Protein AF-L1IN65-F1 (afdb_monomer_lite)

Radius of gyration: 25.09 Å; chains: 1; bounding box: 50×83×73 Å

Structure (mmCIF, N/CA/C/O backbone):
data_AF-L1IN65-F1
#
_entry.id   AF-L1IN65-F1
#
loop_
_atom_site.group_PDB
_atom_site.id
_atom_site.type_symbol
_atom_site.label_atom_id
_atom_site.label_alt_id
_atom_site.label_comp_id
_atom_site.label_asym_id
_atom_site.label_entity_id
_atom_site.label_seq_id
_atom_site.pdbx_PDB_ins_code
_atom_site.Cartn_x
_atom_site.Cartn_y
_atom_site.Cartn_z
_atom_site.occupancy
_atom_site.B_iso_or_equiv
_atom_site.auth_seq_id
_atom_site.auth_comp_id
_atom_site.auth_asym_id
_atom_site.auth_atom_id
_atom_site.pdbx_PDB_model_num
ATOM 1 N N . MET A 1 1 ? -24.959 -0.707 -48.405 1.00 73.00 1 MET A N 1
ATOM 2 C CA . MET A 1 1 ? -25.733 0.269 -47.601 1.00 73.00 1 MET A CA 1
ATOM 3 C C . MET A 1 1 ? -26.469 -0.376 -46.431 1.00 73.00 1 MET A C 1
ATOM 5 O O . MET A 1 1 ? -26.221 0.042 -45.311 1.00 73.00 1 MET A O 1
ATOM 9 N N . LEU A 1 2 ? -27.301 -1.403 -46.646 1.00 69.81 2 LEU A N 1
ATOM 10 C CA . LEU A 1 2 ? -28.082 -2.040 -45.569 1.00 69.81 2 LEU A CA 1
ATOM 11 C C . LEU A 1 2 ? -27.211 -2.626 -44.437 1.00 69.81 2 LEU A C 1
ATOM 13 O O . LEU A 1 2 ? -27.505 -2.424 -43.267 1.00 69.81 2 LEU A O 1
ATOM 17 N N . LEU A 1 3 ? -26.086 -3.260 -44.788 1.00 75.12 3 LEU A N 1
ATOM 18 C CA . LEU A 1 3 ? -25.138 -3.827 -43.819 1.00 75.12 3 LEU A CA 1
ATOM 19 C C . LEU A 1 3 ? -24.434 -2.753 -42.967 1.00 75.12 3 LEU A C 1
ATOM 21 O O . LEU A 1 3 ? -24.179 -2.968 -41.790 1.00 75.12 3 LEU A O 1
ATOM 25 N N . LEU A 1 4 ? -24.165 -1.578 -43.548 1.00 77.44 4 LEU A N 1
ATOM 26 C CA . LEU A 1 4 ? -23.519 -0.461 -42.851 1.00 77.44 4 LEU A CA 1
ATOM 27 C C . LEU A 1 4 ? -24.491 0.223 -41.876 1.00 77.44 4 LEU A C 1
ATOM 29 O O . LEU A 1 4 ? -24.096 0.586 -40.774 1.00 77.44 4 LEU A O 1
ATOM 33 N N . LEU A 1 5 ? -25.769 0.336 -42.257 1.00 77.19 5 LEU A N 1
ATOM 34 C CA . LEU A 1 5 ? -26.842 0.830 -41.386 1.00 77.19 5 LEU A CA 1
ATOM 35 C C . LEU A 1 5 ? -27.116 -0.128 -40.217 1.00 77.19 5 LEU A C 1
ATOM 37 O O . LEU A 1 5 ? -27.306 0.330 -39.095 1.00 77.19 5 LEU A O 1
ATOM 41 N N . LEU A 1 6 ? -27.064 -1.443 -40.455 1.00 78.00 6 LEU A N 1
ATOM 42 C CA . LEU A 1 6 ? -27.157 -2.463 -39.405 1.00 78.00 6 LEU A CA 1
ATOM 43 C C . LEU A 1 6 ? -25.969 -2.411 -38.436 1.00 78.00 6 LEU A C 1
ATOM 45 O O . LEU A 1 6 ? -26.175 -2.516 -37.231 1.00 78.00 6 LEU A O 1
ATOM 49 N N . LEU A 1 7 ? -24.747 -2.186 -38.932 1.00 79.50 7 LEU A N 1
ATOM 50 C CA . LEU A 1 7 ? -23.563 -2.058 -38.076 1.00 79.50 7 LEU A CA 1
ATOM 51 C C . LEU A 1 7 ? -23.601 -0.784 -37.216 1.00 79.50 7 LEU A C 1
ATOM 53 O O . LEU A 1 7 ? -23.257 -0.831 -36.039 1.00 79.50 7 LEU A O 1
ATOM 57 N N . LEU A 1 8 ? -24.056 0.339 -37.782 1.00 77.25 8 LEU A N 1
ATOM 58 C CA . LEU A 1 8 ? -24.244 1.599 -37.053 1.00 77.25 8 LEU A CA 1
ATOM 59 C C . LEU A 1 8 ? -25.362 1.498 -36.009 1.00 77.25 8 LEU A C 1
ATOM 61 O O . LEU A 1 8 ? -25.189 1.990 -34.899 1.00 77.25 8 LEU A O 1
ATOM 65 N N . ALA A 1 9 ? -26.468 0.819 -36.325 1.00 77.06 9 ALA A N 1
ATOM 66 C CA . ALA A 1 9 ? -27.537 0.549 -35.366 1.00 77.06 9 ALA A CA 1
ATOM 67 C C . ALA A 1 9 ? -27.071 -0.379 -34.232 1.00 77.06 9 ALA A C 1
ATOM 69 O O . ALA A 1 9 ? -27.425 -0.146 -33.080 1.00 77.06 9 ALA A O 1
ATOM 70 N N . LEU A 1 10 ? -26.231 -1.378 -34.531 1.00 74.69 10 LEU A N 1
ATOM 71 C CA . LEU A 1 10 ? -25.643 -2.273 -33.530 1.00 74.69 10 LEU A CA 1
ATOM 72 C C . LEU A 1 10 ? -24.635 -1.539 -32.630 1.00 74.69 10 LEU A C 1
ATOM 74 O O . LEU A 1 10 ? -24.647 -1.738 -31.420 1.00 74.69 10 LEU A O 1
ATOM 78 N N . LEU A 1 11 ? -23.819 -0.641 -33.193 1.00 73.69 11 LEU A N 1
ATOM 79 C CA . LEU A 1 11 ? -22.899 0.222 -32.440 1.00 73.69 11 LEU A CA 1
ATOM 80 C C . LEU A 1 11 ? -23.639 1.246 -31.567 1.00 73.69 11 LEU A C 1
ATOM 82 O O . LEU A 1 11 ? -23.226 1.482 -30.435 1.00 73.69 11 LEU A O 1
ATOM 86 N N . LEU A 1 12 ? -24.755 1.806 -32.045 1.00 68.00 12 LEU A N 1
ATOM 87 C CA . LEU A 1 12 ? -25.628 2.682 -31.255 1.00 68.00 12 LEU A CA 1
ATOM 88 C C . LEU A 1 12 ? -26.370 1.916 -30.152 1.00 68.00 12 LEU A C 1
ATOM 90 O O . LEU A 1 12 ? -26.497 2.444 -29.052 1.00 68.00 12 LEU A O 1
ATOM 94 N N . LEU A 1 13 ? -26.793 0.668 -30.396 1.00 63.50 13 LEU A N 1
ATOM 95 C CA . LEU A 1 13 ? -27.368 -0.197 -29.359 1.00 63.50 13 LEU A CA 1
ATOM 96 C C . LEU A 1 13 ? -26.330 -0.592 -28.302 1.00 63.50 13 LEU A C 1
ATOM 98 O O . LEU A 1 13 ? -26.649 -0.572 -27.120 1.00 63.50 13 LEU A O 1
ATOM 102 N N . LEU A 1 14 ? -25.092 -0.903 -28.701 1.00 60.03 14 LEU A N 1
ATOM 103 C CA . LEU A 1 14 ? -23.989 -1.182 -27.774 1.00 60.03 14 LEU A CA 1
ATOM 104 C C . LEU A 1 14 ? -23.594 0.061 -26.966 1.00 60.03 14 LEU A C 1
ATOM 106 O O . LEU A 1 14 ? -23.319 -0.058 -25.776 1.00 60.03 14 LEU A O 1
ATOM 110 N N . ALA A 1 15 ? -23.636 1.252 -27.568 1.00 53.16 15 ALA A N 1
ATOM 111 C CA . ALA A 1 15 ? -23.402 2.511 -26.863 1.00 53.16 15 ALA A CA 1
ATOM 112 C C . ALA A 1 15 ? -24.548 2.869 -25.894 1.00 53.16 15 ALA A C 1
ATOM 114 O O . ALA A 1 15 ? -24.278 3.367 -24.803 1.00 53.16 15 ALA A O 1
ATOM 115 N N . LEU A 1 16 ? -25.810 2.565 -26.234 1.00 48.00 16 LEU A N 1
ATOM 116 C CA . LEU A 1 16 ? -26.952 2.728 -25.321 1.00 48.00 16 LEU A CA 1
ATOM 117 C C . LEU A 1 16 ? -26.943 1.693 -24.183 1.00 48.00 16 LEU A C 1
ATOM 119 O O . LEU A 1 16 ? -27.312 2.021 -23.057 1.00 48.00 16 LEU A O 1
ATOM 123 N N . LEU A 1 17 ? -26.485 0.465 -24.454 1.00 43.91 17 LEU A N 1
ATOM 124 C CA . LEU A 1 17 ? -26.332 -0.591 -23.448 1.00 43.91 17 LEU A CA 1
ATOM 125 C C . LEU A 1 17 ? -25.180 -0.285 -22.474 1.00 43.91 17 LEU A C 1
ATOM 127 O O . LEU A 1 17 ? -25.280 -0.608 -21.294 1.00 43.91 17 LEU A O 1
ATOM 131 N N . LEU A 1 18 ? -24.126 0.401 -22.936 1.00 43.12 18 LEU A N 1
ATOM 132 C CA . LEU A 1 18 ? -23.057 0.913 -22.072 1.00 43.12 18 LEU A CA 1
ATOM 133 C C . LEU A 1 18 ? -23.480 2.132 -21.230 1.00 43.12 18 LEU A C 1
ATOM 135 O O . LEU A 1 18 ? -22.898 2.352 -20.171 1.00 43.12 18 LEU A O 1
ATOM 139 N N . LEU A 1 19 ? -24.489 2.905 -21.652 1.00 36.34 19 LEU A N 1
ATOM 140 C CA . LEU A 1 19 ? -24.954 4.099 -20.928 1.00 36.34 19 LEU A CA 1
ATOM 141 C C . LEU A 1 19 ? -26.028 3.795 -19.861 1.00 36.34 19 LEU A C 1
ATOM 143 O O . LEU A 1 19 ? -26.198 4.573 -18.928 1.00 36.34 19 LEU A O 1
ATOM 147 N N . LEU A 1 20 ? -26.709 2.646 -19.941 1.00 35.88 20 LEU A N 1
ATOM 148 C CA . LEU A 1 20 ? -27.657 2.173 -18.914 1.00 35.88 20 LEU A CA 1
ATOM 149 C C . LEU A 1 20 ? -26.986 1.501 -17.700 1.00 35.88 20 LEU A C 1
ATOM 151 O O . LEU A 1 20 ? -27.671 1.088 -16.769 1.00 35.88 20 LEU A O 1
ATOM 155 N N . LEU A 1 21 ? -25.652 1.435 -17.668 1.00 36.03 21 LEU A N 1
ATOM 156 C CA . LEU A 1 21 ? -24.874 0.958 -16.517 1.00 36.03 21 LEU A CA 1
ATOM 157 C C . LEU A 1 21 ? -24.560 2.056 -15.486 1.00 36.03 21 LEU A C 1
ATOM 159 O O . LEU A 1 21 ? -23.681 1.881 -14.644 1.00 36.03 21 LEU A O 1
ATOM 163 N N . PHE A 1 22 ? -25.297 3.168 -15.500 1.00 40.00 22 PHE A N 1
ATOM 164 C CA . PHE A 1 22 ? -25.292 4.123 -14.398 1.00 40.00 22 PHE A CA 1
ATOM 165 C C . PHE A 1 22 ? -26.619 4.066 -13.628 1.00 40.00 22 PHE A C 1
ATOM 167 O O . PHE A 1 22 ? -27.661 4.480 -14.125 1.00 40.00 22 PHE A O 1
ATOM 174 N N . LEU A 1 23 ? -26.499 3.621 -12.371 1.00 40.03 23 LEU A N 1
ATOM 175 C CA . LEU A 1 23 ? -27.370 3.925 -11.227 1.00 40.03 23 LEU A CA 1
ATOM 176 C C . LEU A 1 23 ? -28.691 3.153 -11.088 1.00 40.03 23 LEU A C 1
ATOM 178 O O . LEU A 1 23 ? -29.757 3.751 -11.060 1.00 40.03 23 LEU A O 1
ATOM 182 N N . ASP A 1 24 ? -28.595 1.852 -10.801 1.00 36.16 24 ASP A N 1
ATOM 183 C CA . ASP A 1 24 ? -29.357 1.277 -9.678 1.00 36.16 24 ASP A CA 1
ATOM 184 C C . ASP A 1 24 ? -28.726 -0.048 -9.208 1.00 36.16 24 ASP A C 1
ATOM 186 O O . ASP A 1 24 ? -29.251 -1.143 -9.405 1.00 36.16 24 ASP A O 1
ATOM 190 N N . PHE A 1 25 ? -27.532 0.015 -8.602 1.00 47.44 25 PHE A N 1
ATOM 191 C CA . PHE A 1 25 ? -26.950 -1.159 -7.941 1.00 47.44 25 PHE A CA 1
ATOM 192 C C . PHE A 1 25 ? -27.765 -1.469 -6.675 1.00 47.44 25 PHE A C 1
ATOM 194 O O . PHE A 1 25 ? -27.399 -1.087 -5.561 1.00 47.44 25 PHE A O 1
ATOM 201 N N . HIS A 1 26 ? -28.892 -2.161 -6.831 1.00 43.69 26 HIS A N 1
ATOM 202 C CA . HIS A 1 26 ? -29.367 -3.097 -5.823 1.00 43.69 26 HIS A CA 1
ATOM 203 C C . HIS A 1 26 ? -28.347 -4.234 -5.797 1.00 43.69 26 HIS A C 1
ATOM 205 O O . HIS A 1 26 ? -28.447 -5.170 -6.578 1.00 43.69 26 HIS A O 1
ATOM 211 N N . LEU A 1 27 ? -27.330 -4.139 -4.936 1.00 47.84 27 LEU A N 1
ATOM 212 C CA . LEU A 1 27 ? -26.547 -5.313 -4.556 1.00 47.84 27 LEU A CA 1
ATOM 213 C C . LEU A 1 27 ? -27.550 -6.321 -3.970 1.00 47.84 27 LEU A C 1
ATOM 215 O O . LEU A 1 27 ? -28.096 -6.036 -2.896 1.00 47.84 27 LEU A O 1
ATOM 219 N N . PRO A 1 28 ? -27.865 -7.454 -4.632 1.00 50.00 28 PRO A N 1
ATOM 220 C CA . PRO A 1 28 ? -28.620 -8.496 -3.961 1.00 50.00 28 PRO A CA 1
ATOM 221 C C . PRO A 1 28 ? -27.787 -8.889 -2.743 1.00 50.00 28 PRO A C 1
ATOM 223 O O . PRO A 1 28 ? -26.624 -9.268 -2.878 1.00 50.00 28 PRO A O 1
ATOM 226 N N . ARG A 1 29 ? -28.363 -8.720 -1.545 1.00 46.97 29 ARG A N 1
ATOM 227 C CA . ARG A 1 29 ? -27.684 -8.815 -0.236 1.00 46.97 29 ARG A CA 1
ATOM 228 C C . ARG A 1 29 ? -26.893 -10.114 -0.015 1.00 46.97 29 ARG A C 1
ATOM 230 O O . ARG A 1 29 ? -26.216 -10.225 0.992 1.00 46.97 29 ARG A O 1
ATOM 237 N N . THR A 1 30 ? -26.996 -11.096 -0.902 1.00 50.97 30 THR A N 1
ATOM 238 C CA . THR A 1 30 ? -26.556 -12.474 -0.703 1.00 50.97 30 THR A CA 1
ATOM 239 C C . THR A 1 30 ? -25.339 -12.905 -1.527 1.00 50.97 30 THR A C 1
ATOM 241 O O . THR A 1 30 ? -24.753 -13.919 -1.172 1.00 50.97 3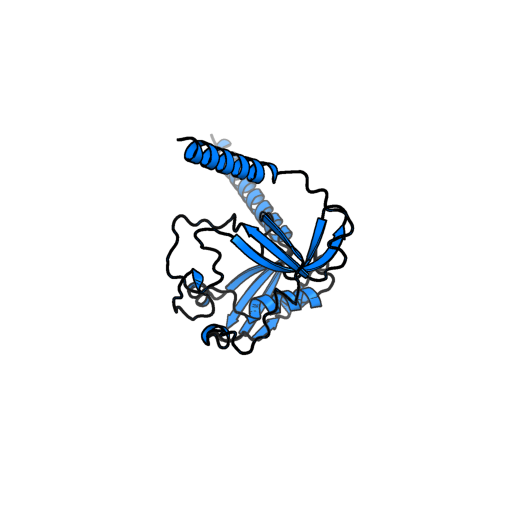0 THR A O 1
ATOM 244 N N . SER A 1 31 ? -24.911 -12.194 -2.582 1.00 55.97 31 SER A N 1
ATOM 245 C CA . SER A 1 31 ? -23.909 -12.761 -3.513 1.00 55.97 31 SER A CA 1
ATOM 246 C C . SER A 1 31 ? -22.439 -12.520 -3.147 1.00 55.97 31 SER A C 1
ATOM 248 O O . SER A 1 31 ? -21.601 -13.348 -3.482 1.00 55.97 31 SER A O 1
ATOM 250 N N . LEU A 1 32 ? -22.099 -11.420 -2.462 1.00 57.22 32 LEU A N 1
ATOM 251 C CA . LEU A 1 32 ? -20.705 -11.126 -2.073 1.00 57.22 32 LEU A CA 1
ATOM 252 C C . LEU A 1 32 ? -20.324 -11.676 -0.692 1.00 57.22 32 LEU A C 1
ATOM 254 O O . LEU A 1 32 ? -19.142 -11.796 -0.398 1.00 57.22 32 LEU A O 1
ATOM 258 N N . ILE A 1 33 ? -21.303 -12.029 0.150 1.00 58.50 33 ILE A N 1
ATOM 259 C CA . ILE A 1 33 ? -21.063 -12.472 1.538 1.00 58.50 33 ILE A CA 1
ATOM 260 C C . ILE A 1 33 ? -20.264 -13.786 1.595 1.00 58.50 33 ILE A C 1
ATOM 262 O O . ILE A 1 33 ? -19.562 -14.033 2.569 1.00 58.50 33 ILE A O 1
ATOM 266 N N . SER A 1 34 ? -20.331 -14.620 0.554 1.00 61.56 34 SER A N 1
ATOM 267 C CA . SER A 1 34 ? -19.561 -15.867 0.477 1.00 61.56 34 SER A CA 1
ATOM 268 C C . SER A 1 34 ? -18.093 -15.676 0.084 1.00 61.56 34 SER A C 1
ATOM 270 O O . SER A 1 34 ? -17.324 -16.630 0.165 1.00 61.56 34 SER A O 1
ATOM 272 N N . CYS A 1 35 ? -17.695 -14.485 -0.368 1.00 62.62 35 CYS A N 1
ATOM 273 C CA . CYS A 1 35 ? -16.355 -14.231 -0.889 1.00 62.62 35 CYS A CA 1
ATOM 274 C C . CYS A 1 35 ? -15.515 -13.502 0.165 1.00 62.62 35 CYS A C 1
ATOM 276 O O . CYS A 1 35 ? -15.865 -12.405 0.589 1.00 62.62 35 CYS A O 1
ATOM 278 N N . LEU A 1 36 ? -14.382 -14.084 0.567 1.00 81.06 36 LEU A N 1
ATOM 279 C CA . LEU A 1 36 ? -13.475 -13.465 1.546 1.00 81.06 36 LEU A CA 1
ATOM 280 C C . LEU A 1 36 ? -12.615 -12.348 0.940 1.00 81.06 36 LEU A C 1
ATOM 282 O O . LEU A 1 36 ? -12.079 -11.518 1.670 1.00 81.06 36 LEU A O 1
ATOM 286 N N . GLN A 1 37 ? -12.463 -12.330 -0.385 1.00 89.31 37 GLN A N 1
ATOM 287 C CA . GLN A 1 37 ? -11.626 -11.374 -1.102 1.00 89.31 37 GLN A CA 1
ATOM 288 C C . GLN A 1 37 ? -12.351 -10.827 -2.332 1.00 89.31 37 GLN A C 1
ATOM 290 O O . GLN A 1 37 ? -13.135 -11.525 -2.983 1.00 89.31 37 GLN A O 1
ATOM 295 N N . VAL A 1 38 ? -12.079 -9.563 -2.643 1.00 91.31 38 VAL A N 1
ATOM 296 C CA . VAL A 1 38 ? -12.651 -8.842 -3.779 1.00 91.31 38 VAL A CA 1
ATOM 297 C C . VAL A 1 38 ? -11.581 -8.008 -4.473 1.00 91.31 38 VAL A C 1
ATOM 299 O O . VAL A 1 38 ? -10.752 -7.368 -3.828 1.00 91.31 38 VAL A O 1
ATOM 302 N N . TRP A 1 39 ? -11.626 -7.975 -5.798 1.00 94.19 39 TRP A N 1
ATOM 303 C CA . TRP A 1 39 ? -10.945 -6.965 -6.589 1.00 94.19 39 TRP A CA 1
ATOM 304 C C . TRP A 1 39 ? -11.721 -5.657 -6.532 1.00 94.19 39 TRP A C 1
ATOM 306 O O . TRP A 1 39 ? -12.926 -5.635 -6.786 1.00 94.19 39 TRP A O 1
ATOM 316 N N . VAL A 1 40 ? -11.017 -4.565 -6.260 1.00 94.38 40 VAL A N 1
ATOM 317 C CA . VAL A 1 40 ? -11.552 -3.205 -6.315 1.00 94.38 40 VAL A CA 1
ATOM 318 C C . VAL A 1 40 ? -10.841 -2.456 -7.431 1.00 94.38 40 VAL A C 1
ATOM 320 O O . VAL A 1 40 ? -9.621 -2.293 -7.394 1.00 94.38 40 VAL A O 1
ATOM 323 N N . LEU A 1 41 ? -11.601 -1.999 -8.425 1.00 96.06 41 LEU A N 1
ATOM 324 C CA . LEU A 1 41 ? -11.105 -1.095 -9.459 1.00 96.06 41 LEU A CA 1
ATOM 325 C C . LEU A 1 41 ? -11.496 0.327 -9.086 1.00 96.06 41 LEU A C 1
AT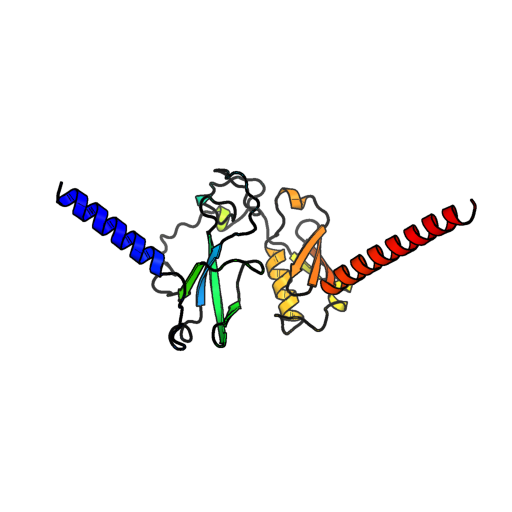OM 327 O O . LEU A 1 41 ? -12.650 0.598 -8.754 1.00 96.06 41 LEU A O 1
ATOM 331 N N . PHE A 1 42 ? -10.550 1.249 -9.183 1.00 94.56 42 PHE A N 1
ATOM 332 C CA . PHE A 1 42 ? -10.744 2.625 -8.737 1.00 94.56 42 PHE A CA 1
ATOM 333 C C . PHE A 1 42 ? -9.987 3.614 -9.620 1.00 94.56 42 PHE A C 1
ATOM 335 O O . PHE A 1 42 ? -9.100 3.235 -10.387 1.00 94.56 42 PHE A O 1
ATOM 342 N N . LEU A 1 43 ? -10.348 4.891 -9.527 1.00 94.19 43 LEU A N 1
ATOM 343 C CA . LEU A 1 43 ? -9.728 5.970 -10.291 1.00 94.19 43 LEU A CA 1
ATOM 344 C C . LEU A 1 43 ? -8.712 6.731 -9.430 1.00 94.19 43 LEU A C 1
ATOM 346 O O . LEU A 1 43 ? -9.077 7.263 -8.383 1.00 94.19 43 LEU A O 1
ATOM 350 N N . PHE A 1 44 ? -7.469 6.882 -9.897 1.00 91.94 44 PHE A N 1
ATOM 351 C CA . PHE A 1 44 ? -6.489 7.799 -9.299 1.00 91.94 44 PHE A CA 1
ATOM 352 C C . PHE A 1 44 ? -6.876 9.261 -9.586 1.00 91.94 44 PHE A C 1
ATOM 354 O O . PHE A 1 44 ? -6.278 9.933 -10.427 1.00 91.94 44 PHE A O 1
ATOM 361 N N . HIS A 1 45 ? -7.926 9.726 -8.912 1.00 88.12 45 HIS A N 1
ATOM 362 C CA . HIS A 1 45 ? -8.577 11.015 -9.146 1.00 88.12 45 HIS A CA 1
ATOM 363 C C . HIS A 1 45 ? -7.718 12.225 -8.755 1.00 88.12 45 HIS A C 1
ATOM 365 O O . HIS A 1 45 ? -7.852 13.272 -9.377 1.00 88.12 45 HIS A O 1
ATOM 371 N N . ASP A 1 46 ? -6.818 12.068 -7.783 1.00 87.75 46 ASP A N 1
ATOM 372 C CA . ASP A 1 46 ? -5.935 13.140 -7.300 1.00 87.75 46 ASP A CA 1
ATOM 373 C C . ASP A 1 46 ? -4.548 13.131 -7.974 1.00 87.75 46 ASP A C 1
ATOM 375 O O . ASP A 1 46 ? -3.593 13.777 -7.546 1.00 87.75 46 ASP A O 1
ATOM 379 N N . ASN A 1 47 ? -4.402 12.395 -9.081 1.00 83.56 47 ASN A N 1
ATOM 380 C CA . ASN A 1 47 ? -3.203 12.507 -9.900 1.00 83.56 47 ASN A CA 1
ATOM 381 C C . ASN A 1 47 ? -3.190 13.856 -10.628 1.00 83.56 47 ASN A C 1
ATOM 383 O O . ASN A 1 47 ? -3.813 14.006 -11.678 1.00 83.56 47 ASN A O 1
ATOM 387 N N . GLY A 1 48 ? -2.385 14.805 -10.154 1.00 69.31 48 GLY A N 1
ATOM 388 C CA . GLY A 1 48 ? -2.194 16.123 -10.783 1.00 69.31 48 GLY A CA 1
ATOM 389 C C . GLY A 1 48 ? -1.486 16.128 -12.154 1.00 69.31 48 GLY A C 1
ATOM 390 O O . GLY A 1 48 ? -0.960 17.159 -12.578 1.00 69.31 48 GLY A O 1
ATOM 391 N N . ASN A 1 49 ? -1.409 14.994 -12.854 1.00 64.69 49 ASN A N 1
ATOM 392 C CA . ASN A 1 49 ? -0.588 14.848 -14.053 1.00 64.69 49 ASN A CA 1
ATOM 393 C C . ASN A 1 49 ? -1.138 15.613 -15.259 1.00 64.69 49 ASN A C 1
ATOM 395 O O . ASN A 1 49 ? -2.188 15.284 -15.802 1.00 64.69 49 ASN A O 1
ATOM 399 N N . LYS A 1 50 ? -0.331 16.552 -15.765 1.00 64.25 50 LYS A N 1
ATOM 400 C CA . LYS A 1 50 ? -0.550 17.234 -17.053 1.00 64.25 50 LYS A CA 1
ATOM 401 C C . LYS A 1 50 ? 0.071 16.491 -18.245 1.00 64.25 50 LYS A C 1
ATOM 403 O O . LYS A 1 50 ? -0.280 16.774 -19.385 1.00 64.25 50 LYS A O 1
ATOM 408 N N . SER A 1 51 ? 0.999 15.557 -18.007 1.00 77.69 51 SER A N 1
ATOM 409 C CA . SER A 1 51 ? 1.638 14.751 -19.055 1.00 77.69 51 SER A CA 1
ATOM 410 C C . SER A 1 51 ? 2.055 13.369 -18.547 1.00 77.69 51 SER A C 1
ATOM 412 O O . SER A 1 51 ? 2.430 13.196 -17.388 1.00 77.69 51 SER A O 1
ATOM 414 N N . ILE A 1 52 ? 1.974 12.367 -19.424 1.00 85.06 52 ILE A N 1
ATOM 415 C CA . ILE A 1 52 ? 2.308 10.971 -19.118 1.00 85.06 52 ILE A CA 1
ATOM 416 C C . ILE A 1 52 ? 3.643 10.629 -19.772 1.00 85.06 52 ILE A C 1
ATOM 418 O O . ILE A 1 52 ? 3.822 10.814 -20.976 1.00 85.06 52 ILE A O 1
ATOM 422 N N . LYS A 1 53 ? 4.585 10.112 -18.979 1.00 88.56 53 LYS A N 1
ATOM 423 C CA . LYS A 1 53 ? 5.909 9.689 -19.451 1.00 88.56 53 LYS A CA 1
ATOM 424 C C . LYS A 1 53 ? 5.908 8.191 -19.754 1.00 88.56 53 LYS A C 1
ATOM 426 O O . LYS A 1 53 ? 5.365 7.402 -18.990 1.00 88.56 53 LYS A O 1
ATOM 431 N N . ALA A 1 54 ? 6.571 7.785 -20.837 1.00 92.00 54 ALA A N 1
ATOM 432 C CA . ALA A 1 54 ? 6.706 6.368 -21.196 1.00 92.00 54 ALA A CA 1
ATOM 433 C C . ALA A 1 54 ? 7.555 5.569 -20.188 1.00 92.00 54 ALA A C 1
ATOM 435 O O . ALA A 1 54 ? 7.366 4.362 -20.026 1.00 92.00 54 ALA A O 1
ATOM 436 N N . LEU A 1 55 ? 8.485 6.247 -19.510 1.00 92.56 55 LEU A N 1
ATOM 437 C CA . LEU A 1 55 ? 9.337 5.693 -18.466 1.00 92.56 55 LEU A CA 1
ATOM 438 C C . LEU A 1 55 ? 9.030 6.362 -17.125 1.00 92.56 55 LEU A C 1
ATOM 440 O O . LEU A 1 55 ? 8.849 7.580 -17.066 1.00 92.56 55 LEU A O 1
ATOM 444 N N . VAL A 1 56 ? 9.036 5.568 -16.058 1.00 90.25 56 VAL A N 1
ATOM 445 C CA . VAL A 1 56 ? 8.838 6.014 -14.672 1.00 90.25 56 VAL A CA 1
ATOM 446 C C . VAL A 1 56 ? 9.986 5.544 -13.782 1.00 90.25 56 VAL A C 1
ATOM 448 O O . VAL A 1 56 ? 10.747 4.657 -14.175 1.00 90.25 56 VAL A O 1
ATOM 451 N N . HIS A 1 57 ? 10.095 6.129 -12.589 1.00 88.44 57 HIS A N 1
ATOM 452 C CA . HIS A 1 57 ? 11.061 5.756 -11.554 1.00 88.44 57 HIS A CA 1
ATOM 453 C C . HIS A 1 57 ? 10.327 5.081 -10.386 1.00 88.44 57 HIS A C 1
ATOM 455 O O . HIS A 1 57 ? 9.843 5.775 -9.492 1.00 88.44 57 HIS A O 1
ATOM 461 N N . PRO A 1 58 ? 10.178 3.743 -10.382 1.00 87.75 58 PRO A N 1
ATOM 462 C CA . PRO A 1 58 ? 9.618 3.048 -9.231 1.00 87.75 58 PRO A CA 1
ATOM 463 C C . PRO A 1 58 ? 10.493 3.281 -7.985 1.00 87.75 58 PRO A C 1
ATOM 465 O O . PRO A 1 58 ? 11.712 3.123 -8.088 1.00 87.75 58 PRO A O 1
ATOM 468 N N . PRO A 1 59 ? 9.911 3.590 -6.810 1.00 83.38 59 PRO A N 1
ATOM 469 C CA . PRO A 1 59 ? 10.679 3.944 -5.609 1.00 83.38 59 PRO A CA 1
ATOM 470 C C . PRO A 1 59 ? 11.735 2.902 -5.221 1.00 83.38 59 PRO A C 1
ATOM 472 O O . PRO A 1 59 ? 12.851 3.233 -4.827 1.00 83.38 59 PRO A O 1
ATOM 475 N N . ARG A 1 60 ? 11.418 1.618 -5.414 1.00 84.81 60 ARG A N 1
ATOM 476 C CA . ARG A 1 60 ? 12.261 0.487 -5.000 1.00 84.81 60 ARG A CA 1
ATOM 477 C C . ARG A 1 60 ? 13.366 0.115 -5.993 1.00 84.81 60 ARG A C 1
ATOM 479 O O . ARG A 1 60 ? 14.001 -0.919 -5.821 1.00 84.81 60 ARG A O 1
ATOM 486 N N . LEU A 1 61 ? 13.584 0.923 -7.034 1.00 85.00 61 LEU A N 1
ATOM 487 C CA . LEU A 1 61 ? 14.548 0.651 -8.107 1.00 85.00 61 LEU A CA 1
ATOM 488 C C . LEU A 1 61 ? 15.764 1.577 -8.143 1.00 85.00 61 LEU A C 1
ATOM 490 O O . LEU A 1 61 ? 16.480 1.580 -9.143 1.00 85.00 61 LEU A O 1
ATOM 494 N N . ASP A 1 62 ? 15.991 2.341 -7.077 1.00 81.06 62 ASP A N 1
ATOM 495 C CA . ASP A 1 62 ? 17.205 3.146 -6.893 1.00 81.06 62 ASP A CA 1
ATOM 496 C C . ASP A 1 62 ? 17.557 4.006 -8.126 1.00 81.06 62 ASP A C 1
ATOM 498 O O . ASP A 1 62 ? 18.584 3.856 -8.782 1.00 81.06 62 ASP A O 1
ATOM 502 N N . GLY A 1 63 ? 16.594 4.822 -8.563 1.00 81.06 63 GLY A N 1
ATOM 503 C CA . GLY A 1 63 ? 16.748 5.693 -9.734 1.00 81.06 63 GLY A CA 1
ATOM 504 C C . GLY A 1 63 ? 16.619 4.996 -11.097 1.00 81.06 63 GLY A C 1
ATOM 505 O O . GLY A 1 63 ? 16.432 5.679 -12.108 1.00 81.06 63 GLY A O 1
ATOM 506 N N . THR A 1 64 ? 16.609 3.662 -11.164 1.00 87.06 64 THR A N 1
ATOM 507 C CA . THR A 1 64 ? 16.439 2.932 -12.431 1.00 87.06 64 THR A CA 1
ATOM 508 C C . THR A 1 64 ? 15.037 3.123 -13.009 1.00 87.06 64 THR A C 1
ATOM 510 O O . THR A 1 64 ? 14.020 2.960 -12.330 1.00 87.06 64 THR A O 1
ATOM 513 N N . ARG A 1 65 ? 14.971 3.412 -14.313 1.00 91.19 65 ARG A N 1
ATOM 514 C CA . ARG A 1 65 ? 13.707 3.591 -15.036 1.00 91.19 65 ARG A CA 1
ATOM 515 C C . ARG A 1 65 ? 13.100 2.272 -15.498 1.00 91.19 65 ARG A C 1
ATOM 517 O O . ARG A 1 65 ? 13.810 1.367 -15.940 1.00 91.19 65 ARG A O 1
ATOM 524 N N . LYS A 1 66 ? 11.769 2.199 -15.493 1.00 93.19 66 LYS A N 1
ATOM 525 C CA . LYS A 1 66 ? 10.998 1.115 -16.120 1.00 93.19 66 LYS A CA 1
ATOM 526 C C . LYS A 1 66 ? 9.900 1.677 -17.007 1.00 93.19 66 LYS A C 1
ATOM 528 O O . LYS A 1 66 ? 9.415 2.783 -16.780 1.00 93.19 66 LYS A O 1
ATOM 533 N N . GLY A 1 67 ? 9.528 0.907 -18.028 1.00 93.75 67 GLY A N 1
ATOM 534 C CA . GLY A 1 67 ? 8.371 1.222 -18.859 1.00 93.75 67 GLY A CA 1
ATOM 535 C C . GLY A 1 67 ? 7.115 1.316 -18.004 1.00 93.75 67 GLY A C 1
ATOM 536 O O . GLY A 1 67 ? 6.896 0.464 -17.148 1.00 93.75 67 GLY A O 1
ATOM 537 N N . LEU A 1 68 ? 6.290 2.330 -18.249 1.00 93.44 68 LEU A N 1
ATOM 538 C CA . LEU A 1 68 ? 5.066 2.603 -17.494 1.00 93.44 68 LEU A CA 1
ATOM 539 C C . LEU A 1 68 ? 4.190 1.353 -17.333 1.00 93.44 68 LEU A C 1
ATOM 541 O O . LEU A 1 68 ? 3.787 1.025 -16.218 1.00 93.44 68 LEU A O 1
ATOM 545 N N . PHE A 1 69 ? 3.959 0.615 -18.424 1.00 93.50 69 PHE A N 1
ATOM 546 C CA . PHE A 1 69 ? 3.131 -0.598 -18.427 1.00 93.50 69 PHE A CA 1
ATOM 547 C C . PHE A 1 69 ? 3.770 -1.805 -17.730 1.00 93.50 69 PHE A C 1
ATOM 549 O O . PHE A 1 69 ? 3.063 -2.747 -17.397 1.00 93.50 69 PHE A O 1
ATOM 556 N N . ALA A 1 70 ? 5.078 -1.772 -17.464 1.00 93.00 70 ALA A N 1
ATOM 557 C CA . ALA A 1 70 ? 5.764 -2.794 -16.676 1.00 93.00 70 ALA A CA 1
ATOM 558 C C . ALA A 1 70 ? 5.685 -2.519 -15.161 1.00 93.00 70 ALA A C 1
ATOM 560 O O . ALA A 1 70 ? 6.321 -3.216 -14.374 1.00 93.00 70 ALA A O 1
ATOM 561 N N . THR A 1 71 ? 4.956 -1.478 -14.744 1.00 92.38 71 THR A N 1
ATOM 562 C CA . THR A 1 71 ? 4.855 -1.029 -13.350 1.00 92.38 71 THR A CA 1
ATOM 563 C C . THR A 1 71 ? 3.399 -0.818 -12.938 1.00 92.38 71 THR A C 1
ATOM 565 O O . THR A 1 71 ? 2.493 -0.807 -13.770 1.00 92.38 71 THR A O 1
ATOM 568 N N . ARG A 1 72 ? 3.184 -0.598 -11.637 1.00 91.81 72 ARG A N 1
ATOM 569 C CA . ARG A 1 72 ? 1.891 -0.228 -11.040 1.00 91.81 72 ARG A CA 1
ATOM 570 C C . ARG A 1 72 ? 1.817 1.268 -10.697 1.00 91.81 72 ARG A C 1
ATOM 572 O O . ARG A 1 72 ? 1.140 1.652 -9.757 1.00 91.81 72 ARG A O 1
ATOM 579 N N . THR A 1 73 ? 2.551 2.117 -11.421 1.00 90.19 73 THR A N 1
ATOM 580 C CA . THR A 1 73 ? 2.524 3.573 -11.194 1.00 90.19 73 THR A CA 1
ATOM 581 C C . THR A 1 73 ? 1.101 4.127 -11.330 1.00 90.19 73 THR A C 1
ATOM 583 O O . THR A 1 73 ? 0.400 3.712 -12.252 1.00 90.19 73 THR A O 1
ATOM 586 N N . PRO A 1 74 ? 0.668 5.082 -10.489 1.00 90.19 74 PRO A N 1
ATOM 587 C CA . PRO A 1 74 ? -0.632 5.728 -10.662 1.00 90.19 74 PRO A CA 1
ATOM 588 C C . PRO A 1 74 ? -0.669 6.622 -11.916 1.00 90.19 74 PRO A C 1
ATOM 590 O O . PRO A 1 74 ? -1.726 6.846 -12.504 1.00 90.19 74 PRO A O 1
ATOM 593 N N . HIS A 1 75 ? 0.490 7.083 -12.390 1.00 89.69 75 HIS A N 1
ATOM 594 C CA . HIS A 1 75 ? 0.656 8.002 -13.514 1.00 89.69 75 HIS A CA 1
ATOM 595 C C . HIS A 1 75 ? 0.521 7.307 -14.882 1.00 89.69 75 HIS A C 1
ATOM 597 O O . HIS A 1 75 ? 1.521 6.999 -15.530 1.00 89.69 75 HIS A O 1
ATOM 603 N N . ARG A 1 76 ? -0.716 7.051 -15.332 1.00 91.38 76 ARG A N 1
ATOM 604 C CA . ARG A 1 76 ? -1.033 6.207 -16.506 1.00 91.38 76 ARG A CA 1
ATOM 605 C C . ARG A 1 76 ? -1.991 6.894 -17.492 1.00 91.38 76 ARG A C 1
ATOM 607 O O . ARG A 1 76 ? -2.750 7.750 -17.052 1.00 91.38 76 ARG A O 1
ATOM 614 N N . PRO A 1 77 ? -2.038 6.481 -18.780 1.00 91.12 77 PRO A N 1
ATOM 615 C CA . PRO A 1 77 ? -3.045 6.957 -19.743 1.00 91.12 77 PRO A CA 1
ATOM 616 C C . PRO A 1 77 ? -4.482 6.793 -19.262 1.00 91.12 77 PRO A C 1
ATOM 618 O O . PRO A 1 77 ? -5.262 7.734 -19.323 1.00 91.12 77 PRO A O 1
ATOM 621 N N . ASN A 1 78 ? -4.786 5.614 -18.720 1.00 92.38 78 ASN A N 1
ATOM 622 C CA . ASN A 1 78 ? -6.023 5.350 -18.002 1.00 92.38 78 ASN A CA 1
ATOM 623 C C . ASN A 1 78 ? -5.643 5.212 -16.526 1.00 92.38 78 ASN A C 1
ATOM 625 O O . ASN A 1 78 ? -5.048 4.184 -16.173 1.00 92.38 78 ASN A O 1
ATOM 629 N N . PRO A 1 79 ? -5.907 6.225 -15.681 1.00 92.25 79 PRO A N 1
ATOM 630 C CA . PRO A 1 79 ? -5.480 6.258 -14.284 1.00 92.25 79 PRO A CA 1
ATOM 631 C C . PRO A 1 79 ? -6.360 5.344 -13.418 1.00 92.25 79 PRO A C 1
ATOM 633 O O . PRO A 1 79 ? -6.957 5.772 -12.439 1.00 92.25 79 PRO A O 1
ATOM 636 N N . ILE A 1 80 ? -6.446 4.073 -13.802 1.00 94.69 80 ILE A N 1
ATOM 637 C CA . ILE A 1 80 ? -7.203 3.029 -13.122 1.00 94.69 80 ILE A CA 1
ATOM 638 C C . ILE A 1 80 ? -6.233 2.220 -12.267 1.00 94.69 80 ILE A C 1
ATOM 640 O O . ILE A 1 80 ? -5.223 1.711 -12.779 1.00 94.69 80 ILE A O 1
ATOM 644 N N . GLY A 1 81 ? -6.556 2.130 -10.982 1.00 94.44 81 GLY A N 1
ATOM 645 C CA . GLY A 1 81 ? -5.919 1.269 -9.999 1.00 94.44 81 GLY A CA 1
ATOM 646 C C . GLY A 1 81 ? -6.694 -0.030 -9.790 1.00 94.44 81 GLY A C 1
ATOM 647 O O . GLY A 1 81 ? -7.843 -0.168 -10.217 1.00 94.44 81 GLY A O 1
ATOM 648 N N . LEU A 1 82 ? -6.025 -0.998 -9.166 1.00 95.25 82 LEU A N 1
ATOM 649 C CA . LEU A 1 82 ? -6.564 -2.320 -8.869 1.00 95.25 82 LEU A CA 1
ATOM 650 C C . LEU A 1 82 ? -5.976 -2.813 -7.546 1.00 95.25 82 LEU A C 1
ATOM 652 O O . LEU A 1 82 ? -4.762 -3.016 -7.479 1.00 95.25 82 LEU A O 1
ATOM 656 N N . SER A 1 83 ? -6.838 -3.071 -6.566 1.00 93.19 83 SER A N 1
ATOM 657 C CA . SER A 1 83 ? -6.465 -3.636 -5.263 1.00 93.19 83 SER A CA 1
ATOM 658 C C . SER A 1 83 ? -7.149 -4.983 -5.066 1.00 93.19 83 SER A C 1
ATOM 660 O O . SER A 1 83 ? -8.342 -5.112 -5.354 1.00 93.19 83 SER A O 1
ATOM 662 N N . LEU A 1 84 ? -6.418 -5.970 -4.545 1.00 93.12 84 LEU A N 1
ATOM 663 C CA . LEU A 1 84 ? -7.026 -7.167 -3.968 1.00 93.12 84 LEU A CA 1
ATOM 664 C C . LEU A 1 84 ? -7.292 -6.886 -2.494 1.00 93.12 84 LEU A C 1
ATOM 666 O O . LEU A 1 84 ? -6.357 -6.822 -1.700 1.00 93.12 84 LEU A O 1
ATOM 670 N N . CYS A 1 85 ? -8.558 -6.729 -2.135 1.00 87.62 85 CYS A N 1
ATOM 671 C CA . CYS A 1 85 ? -8.963 -6.401 -0.778 1.00 87.62 85 CYS A CA 1
ATOM 672 C C . CYS A 1 85 ? -9.598 -7.614 -0.108 1.00 87.62 85 CYS A C 1
ATOM 674 O O . CYS A 1 85 ? -10.283 -8.413 -0.751 1.00 87.62 85 CYS A O 1
ATOM 676 N N . LYS A 1 86 ? -9.438 -7.726 1.207 1.00 84.06 86 LYS A N 1
ATOM 677 C CA . LYS A 1 86 ? -10.201 -8.681 2.008 1.00 84.06 86 LYS A CA 1
ATOM 678 C C . LYS A 1 86 ? -11.531 -8.044 2.407 1.00 84.06 86 LYS A C 1
ATOM 680 O O . LYS A 1 86 ? -11.561 -6.912 2.887 1.00 84.06 86 LYS A O 1
ATOM 685 N N . LEU A 1 87 ? -12.629 -8.763 2.188 1.00 84.19 87 LEU A N 1
ATOM 686 C CA . LEU A 1 87 ? -13.964 -8.351 2.606 1.00 84.19 87 LEU A CA 1
ATOM 687 C C . LEU A 1 87 ? -14.180 -8.772 4.060 1.00 84.19 87 LEU A C 1
ATOM 689 O O . LEU A 1 87 ? -14.321 -9.955 4.354 1.00 84.19 87 LEU A O 1
ATOM 693 N N . GLU A 1 88 ? -14.205 -7.802 4.971 1.00 81.00 88 GLU A N 1
ATOM 694 C CA . GLU A 1 88 ? -14.402 -8.075 6.398 1.00 81.00 88 GLU A CA 1
ATOM 695 C C . GLU A 1 88 ? -15.886 -8.236 6.728 1.00 81.00 88 GLU A C 1
ATOM 697 O O . GLU A 1 88 ? -16.275 -9.130 7.477 1.00 81.00 88 GLU A O 1
ATOM 702 N N . ARG A 1 89 ? -16.730 -7.348 6.185 1.00 80.19 89 ARG A N 1
ATOM 703 C CA . ARG A 1 89 ? -18.180 -7.368 6.414 1.00 80.19 89 ARG A CA 1
ATOM 704 C C . ARG A 1 89 ? -18.943 -6.492 5.423 1.00 80.19 89 ARG A C 1
ATOM 706 O O . ARG A 1 89 ? -18.411 -5.533 4.867 1.00 80.19 89 ARG A O 1
ATOM 713 N N . VAL A 1 90 ? -20.229 -6.799 5.268 1.00 83.44 90 VAL A N 1
ATOM 714 C CA . VAL A 1 90 ? -21.185 -6.041 4.450 1.00 83.44 90 VAL A CA 1
ATOM 715 C C . VAL A 1 90 ? -22.260 -5.450 5.360 1.00 83.44 90 VAL A C 1
ATOM 717 O O . VAL A 1 90 ? -22.941 -6.182 6.073 1.00 83.44 90 VAL A O 1
ATOM 720 N N . GLU A 1 91 ? -22.437 -4.132 5.321 1.00 79.19 91 GLU A N 1
ATOM 721 C CA . GLU A 1 91 ? -23.476 -3.411 6.064 1.00 79.19 91 GLU A CA 1
ATOM 722 C C . GLU A 1 91 ? -24.341 -2.595 5.106 1.00 79.19 91 GLU A C 1
ATOM 724 O O . GLU A 1 91 ? -23.970 -1.509 4.663 1.00 79.19 91 GLU A O 1
ATOM 729 N N . GLY A 1 92 ? -25.523 -3.114 4.773 1.00 84.12 92 GLY A N 1
ATOM 730 C CA . GLY A 1 92 ? -26.433 -2.446 3.846 1.00 84.12 92 GLY A CA 1
ATOM 731 C C . GLY A 1 92 ? -25.799 -2.266 2.464 1.00 84.12 92 GLY A C 1
ATOM 732 O O . GLY A 1 92 ? -25.700 -3.226 1.706 1.00 84.12 92 GLY A O 1
ATOM 733 N N . ARG A 1 93 ? -25.405 -1.029 2.139 1.00 80.44 93 ARG A N 1
ATOM 734 C CA . ARG A 1 93 ? -24.733 -0.653 0.879 1.00 80.44 93 ARG A CA 1
ATOM 735 C C . ARG A 1 93 ? -23.230 -0.398 1.052 1.00 80.44 93 ARG A C 1
ATOM 737 O O . ARG A 1 93 ? -22.583 0.051 0.112 1.00 80.44 93 ARG A O 1
ATOM 744 N N . THR A 1 94 ? -22.693 -0.663 2.239 1.00 81.81 94 THR A N 1
ATOM 745 C CA . THR A 1 94 ? -21.307 -0.378 2.611 1.00 81.81 94 THR A CA 1
ATOM 746 C C . THR A 1 94 ? -20.517 -1.675 2.717 1.00 81.81 94 THR A C 1
ATOM 748 O O . THR A 1 94 ? -20.911 -2.596 3.437 1.00 81.81 94 THR A O 1
ATOM 751 N N . LEU A 1 95 ? -19.383 -1.735 2.020 1.00 84.75 95 LEU A N 1
ATOM 752 C CA . LEU A 1 95 ? -18.400 -2.805 2.162 1.00 84.75 95 LEU A CA 1
ATOM 753 C C . LEU A 1 95 ? -17.277 -2.326 3.075 1.00 84.75 95 LEU A C 1
ATOM 755 O O . LEU A 1 95 ? -16.713 -1.257 2.856 1.00 84.75 95 LEU A O 1
ATOM 759 N N . HIS A 1 96 ? -16.953 -3.129 4.079 1.00 81.56 96 HIS A N 1
ATOM 760 C CA . HIS A 1 96 ? -15.817 -2.890 4.959 1.00 81.56 96 HIS A CA 1
ATOM 761 C C . HIS A 1 96 ? -14.679 -3.783 4.492 1.00 81.56 96 HIS A C 1
ATOM 763 O O . HIS A 1 96 ? -14.804 -5.010 4.508 1.00 81.56 96 HIS A O 1
ATOM 769 N N . LEU A 1 97 ? -13.610 -3.152 4.017 1.00 84.00 97 LEU A N 1
ATOM 770 C CA . LEU A 1 97 ? -12.497 -3.807 3.342 1.00 84.00 97 LEU A CA 1
ATOM 771 C C . LEU A 1 97 ? -11.189 -3.559 4.093 1.00 84.00 97 LEU A C 1
ATOM 773 O O . LEU A 1 97 ? -10.976 -2.468 4.617 1.00 84.00 97 LEU A O 1
ATOM 777 N N . SER A 1 98 ? -10.299 -4.547 4.086 1.00 77.94 98 SER A N 1
ATOM 778 C CA . SER A 1 98 ? -8.906 -4.413 4.522 1.00 77.94 98 SER A CA 1
ATOM 779 C C . SER A 1 98 ? -7.946 -4.680 3.355 1.00 77.94 98 SER A C 1
ATOM 781 O O . SER A 1 98 ? -8.320 -5.293 2.351 1.00 77.94 98 SER A O 1
ATOM 783 N N . GLY A 1 99 ? -6.713 -4.171 3.458 1.00 76.12 99 GLY A N 1
ATOM 784 C CA . GLY A 1 99 ? -5.715 -4.255 2.381 1.00 76.12 99 GLY A CA 1
ATOM 785 C C . GLY A 1 99 ? -5.948 -3.281 1.219 1.00 76.12 99 GLY A C 1
ATOM 786 O O . GLY A 1 99 ? -5.486 -3.532 0.111 1.00 76.12 99 GLY A O 1
ATOM 787 N N . VAL A 1 100 ? -6.684 -2.191 1.453 1.00 81.25 100 VAL A N 1
ATOM 788 C CA . VAL A 1 100 ? -6.944 -1.159 0.441 1.00 81.25 100 VAL A CA 1
ATOM 789 C C . VAL A 1 100 ? -5.767 -0.180 0.371 1.00 81.25 100 VAL A C 1
ATOM 791 O O . VAL A 1 100 ? -5.304 0.295 1.404 1.00 81.25 100 VAL A O 1
ATOM 794 N N . ASP A 1 101 ? -5.313 0.161 -0.834 1.00 83.69 101 ASP A N 1
ATOM 795 C CA . ASP A 1 101 ? -4.203 1.088 -1.107 1.00 83.69 101 ASP A CA 1
ATOM 796 C C . ASP A 1 101 ? -4.678 2.381 -1.805 1.00 83.69 101 ASP A C 1
ATOM 798 O O . ASP A 1 101 ? -4.071 2.859 -2.765 1.00 83.69 101 ASP A O 1
ATOM 802 N N . ILE A 1 102 ? -5.788 2.959 -1.324 1.00 85.00 102 ILE A N 1
ATOM 803 C CA . ILE A 1 102 ? -6.421 4.162 -1.897 1.00 85.00 102 ILE A CA 1
ATOM 804 C C . ILE A 1 102 ? -6.660 5.243 -0.841 1.00 85.00 102 ILE A C 1
ATOM 806 O O . ILE A 1 102 ? -6.779 4.951 0.346 1.00 85.00 102 ILE A O 1
ATOM 810 N N . ILE A 1 103 ? -6.784 6.497 -1.280 1.00 81.12 103 ILE A N 1
ATOM 811 C CA . ILE A 1 103 ? -7.082 7.634 -0.397 1.00 81.12 103 ILE A CA 1
ATOM 812 C C . ILE A 1 103 ? -8.592 7.860 -0.239 1.00 81.12 103 ILE A C 1
ATOM 814 O O . ILE A 1 103 ? -9.398 7.422 -1.068 1.00 81.12 103 ILE A O 1
ATOM 818 N N . GLN A 1 104 ? -8.978 8.595 0.803 1.00 79.38 104 GLN A N 1
ATOM 819 C CA . GLN A 1 104 ? -10.369 8.981 1.039 1.00 79.38 104 GLN A CA 1
ATOM 820 C C . GLN A 1 104 ? -10.961 9.721 -0.170 1.00 79.38 104 GLN A C 1
ATOM 822 O O . GLN A 1 104 ? -10.321 10.586 -0.759 1.00 79.38 104 GLN A O 1
ATOM 827 N N . GLY A 1 105 ? -12.203 9.386 -0.525 1.00 82.50 105 GLY A N 1
ATOM 828 C CA . GLY A 1 105 ? -12.911 10.002 -1.654 1.00 82.50 105 GLY A CA 1
ATOM 829 C C . GLY A 1 105 ? -12.563 9.419 -3.027 1.00 82.50 105 GLY A C 1
ATOM 830 O O . GLY A 1 105 ? -13.172 9.822 -4.016 1.00 82.50 105 GLY A O 1
ATOM 831 N N . THR A 1 106 ? -11.651 8.442 -3.098 1.00 89.44 106 THR A N 1
ATOM 832 C CA . THR A 1 106 ? -11.308 7.761 -4.354 1.00 89.44 106 THR A CA 1
ATOM 833 C C . THR A 1 106 ? -12.544 7.127 -5.004 1.00 89.44 106 THR A C 1
ATOM 835 O O . THR A 1 106 ? -13.169 6.258 -4.391 1.00 89.44 106 THR A O 1
ATOM 838 N N . PRO A 1 107 ? -12.899 7.506 -6.251 1.00 93.06 107 PRO A N 1
ATOM 839 C CA . PRO A 1 107 ? -14.024 6.905 -6.955 1.00 93.06 107 PRO A CA 1
ATOM 840 C C . PRO A 1 107 ? -13.783 5.422 -7.238 1.00 93.06 107 PRO A C 1
ATOM 842 O O . PRO A 1 107 ? -12.788 5.054 -7.869 1.00 93.06 107 PRO A O 1
ATOM 845 N N . ILE A 1 108 ? -14.727 4.583 -6.812 1.00 93.94 108 ILE A N 1
ATOM 846 C CA . ILE A 1 108 ? -14.745 3.153 -7.126 1.00 93.94 108 ILE A CA 1
ATOM 847 C C . ILE A 1 108 ? -15.465 2.953 -8.458 1.00 93.94 108 ILE A C 1
ATOM 849 O O . ILE A 1 108 ? -16.580 3.435 -8.648 1.00 93.94 108 ILE A O 1
ATOM 853 N N . LEU A 1 109 ? -14.805 2.257 -9.379 1.00 93.88 109 LEU A N 1
ATOM 854 C CA . LEU A 1 109 ? -15.309 1.970 -10.718 1.00 93.88 109 LEU A CA 1
ATOM 855 C C . LEU A 1 109 ? -16.012 0.614 -10.770 1.00 93.88 109 LEU A C 1
ATOM 857 O O . LEU A 1 109 ? -17.010 0.473 -11.470 1.00 93.88 109 LEU A O 1
ATOM 861 N N . ASP A 1 110 ? -15.484 -0.382 -10.055 1.00 94.31 110 ASP A N 1
ATOM 862 C CA . ASP A 1 110 ? -15.994 -1.752 -10.098 1.00 94.31 110 ASP A CA 1
ATOM 863 C C . ASP A 1 110 ? -15.544 -2.558 -8.872 1.00 94.31 110 ASP A C 1
ATOM 865 O O . ASP A 1 110 ? -14.509 -2.264 -8.267 1.00 94.31 110 ASP A O 1
ATOM 869 N N . ILE A 1 111 ? -16.312 -3.593 -8.529 1.00 90.75 111 ILE A N 1
ATOM 870 C CA . ILE A 1 111 ? -16.003 -4.549 -7.461 1.00 90.75 111 ILE A CA 1
ATOM 871 C C . ILE A 1 111 ? -16.318 -5.951 -7.971 1.00 90.75 111 ILE A C 1
ATOM 873 O O . ILE A 1 111 ? -17.448 -6.236 -8.370 1.00 90.75 111 ILE A O 1
ATOM 877 N N . LYS A 1 112 ? -15.327 -6.842 -7.935 1.00 91.62 112 LYS A N 1
ATOM 878 C CA . LYS A 1 112 ? -15.465 -8.225 -8.409 1.00 91.62 112 LYS A CA 1
ATOM 879 C C . LYS A 1 112 ? -15.037 -9.208 -7.327 1.00 91.62 112 LYS A C 1
ATOM 881 O O . LYS A 1 112 ? -14.085 -8.911 -6.613 1.00 91.62 112 LYS A O 1
ATOM 886 N N . PRO A 1 113 ? -15.697 -10.368 -7.180 1.00 90.69 113 PRO A N 1
ATOM 887 C CA . PRO A 1 113 ? -15.178 -11.409 -6.304 1.00 90.69 113 PRO A CA 1
ATOM 888 C C . PRO A 1 113 ? -13.817 -11.882 -6.822 1.00 90.69 113 PRO A C 1
ATOM 890 O O . PRO A 1 113 ? -13.639 -12.028 -8.030 1.00 90.69 113 PRO A O 1
ATOM 893 N N . TYR A 1 114 ? -12.880 -12.115 -5.908 1.00 90.94 114 TYR A N 1
ATOM 894 C CA . TYR A 1 114 ? -11.656 -12.840 -6.225 1.00 90.94 114 TYR A CA 1
ATOM 895 C C . TYR A 1 114 ? -11.984 -14.327 -6.343 1.00 90.94 114 TYR A C 1
ATOM 897 O O . TYR A 1 114 ? -12.584 -14.904 -5.430 1.00 90.94 114 TYR A O 1
ATOM 905 N N . ILE A 1 115 ? -11.609 -14.937 -7.461 1.00 89.06 115 ILE A N 1
ATOM 906 C CA . ILE A 1 115 ? -11.834 -16.355 -7.732 1.00 89.06 115 ILE A CA 1
ATOM 907 C C . ILE A 1 115 ? -10.461 -17.004 -7.924 1.00 89.06 115 ILE A C 1
ATOM 909 O O . ILE A 1 115 ? -9.852 -16.790 -8.972 1.00 89.06 115 ILE A O 1
ATOM 913 N N . PRO A 1 116 ? -9.966 -17.800 -6.953 1.00 88.44 116 PRO A N 1
ATOM 914 C CA . PRO A 1 116 ? -8.635 -18.403 -7.022 1.00 88.44 116 PRO A CA 1
ATOM 915 C C . PRO A 1 116 ? -8.361 -19.133 -8.341 1.00 88.44 116 PRO A C 1
ATOM 917 O O . PRO A 1 116 ? -7.298 -18.943 -8.915 1.00 88.44 116 PRO A O 1
ATOM 920 N N . ASP A 1 117 ? -9.342 -19.875 -8.858 1.00 84.69 117 ASP A N 1
ATOM 921 C CA . ASP A 1 117 ? -9.225 -20.639 -10.108 1.00 84.69 117 ASP A CA 1
ATOM 922 C C . ASP A 1 117 ? -8.912 -19.772 -11.345 1.00 84.69 117 ASP A C 1
ATOM 924 O O . ASP A 1 117 ? -8.399 -20.290 -12.332 1.00 84.69 117 ASP A O 1
ATOM 928 N N . TYR A 1 118 ? -9.238 -18.473 -11.322 1.00 84.19 118 TYR A N 1
ATOM 929 C CA . TYR A 1 118 ? -9.015 -17.548 -12.446 1.00 84.19 118 TYR A CA 1
ATOM 930 C C . TYR A 1 118 ? -7.968 -16.476 -12.145 1.00 84.19 118 TYR A C 1
ATOM 932 O O . TYR A 1 118 ? -7.310 -15.974 -13.053 1.00 84.19 118 TYR A O 1
ATOM 940 N N . ASP A 1 119 ? -7.847 -16.090 -10.878 1.00 88.88 119 ASP A N 1
ATOM 941 C CA . ASP A 1 119 ? -7.045 -14.950 -10.447 1.00 88.88 119 ASP A CA 1
ATOM 942 C C . ASP A 1 119 ? -5.710 -15.365 -9.809 1.00 88.88 119 ASP A C 1
ATOM 944 O O . ASP A 1 119 ? -4.838 -14.514 -9.614 1.00 88.88 119 ASP A O 1
ATOM 948 N N . ASN A 1 120 ? -5.542 -16.646 -9.459 1.00 85.94 120 ASN A N 1
ATOM 949 C CA . ASN A 1 120 ? -4.305 -17.194 -8.911 1.00 85.94 120 ASN A CA 1
ATOM 950 C C . ASN A 1 120 ? -3.643 -18.155 -9.899 1.00 85.94 120 ASN A C 1
ATOM 952 O O . ASN A 1 120 ? -3.785 -19.372 -9.797 1.00 85.94 120 ASN A O 1
ATOM 956 N N . GLU A 1 121 ? -2.880 -17.602 -10.837 1.00 79.50 121 GLU A N 1
ATOM 957 C CA . GLU A 1 121 ? -2.040 -18.419 -11.707 1.00 79.50 121 GLU A CA 1
ATOM 958 C C . GLU A 1 121 ? -0.854 -18.963 -10.897 1.00 79.50 121 GLU A C 1
ATOM 960 O O . GLU A 1 121 ? 0.094 -18.236 -10.588 1.00 79.50 121 GLU A O 1
ATOM 965 N N . THR A 1 122 ? -0.921 -20.239 -10.514 1.00 72.31 122 THR A N 1
ATOM 966 C CA . THR A 1 122 ? 0.178 -20.938 -9.826 1.00 72.31 122 THR A CA 1
ATOM 967 C C . THR A 1 122 ? 1.133 -21.630 -10.795 1.00 72.31 122 THR A C 1
ATOM 969 O O . THR A 1 122 ? 1.971 -22.414 -10.354 1.00 72.31 122 THR A O 1
ATOM 972 N N . ASP A 1 123 ? 0.996 -21.381 -12.099 1.00 72.06 123 ASP A N 1
ATOM 973 C CA . ASP A 1 123 ? 1.867 -21.961 -13.116 1.00 72.06 123 ASP A CA 1
ATOM 974 C C . ASP A 1 123 ? 3.335 -21.556 -12.880 1.00 72.06 123 ASP A C 1
ATOM 976 O O . ASP A 1 123 ? 3.671 -20.382 -12.679 1.00 72.06 123 ASP A O 1
ATOM 980 N N . GLU A 1 124 ? 4.230 -22.543 -12.924 1.00 67.69 124 GLU A N 1
ATOM 981 C CA . GLU A 1 124 ? 5.678 -22.346 -12.827 1.00 67.69 124 GLU A CA 1
ATOM 982 C C . GLU A 1 124 ? 6.214 -21.463 -13.971 1.00 67.69 124 GLU A C 1
ATOM 984 O O . GLU A 1 124 ? 7.291 -20.867 -13.858 1.00 67.69 124 GLU A O 1
ATOM 989 N N . GLU A 1 125 ? 5.449 -21.318 -15.057 1.00 78.62 125 GLU A N 1
ATOM 990 C CA . GLU A 1 125 ? 5.774 -20.452 -16.188 1.00 78.62 125 GLU A CA 1
ATOM 991 C C . GLU A 1 125 ? 5.570 -18.949 -15.925 1.00 78.62 125 GLU A C 1
ATOM 993 O O . GLU A 1 125 ? 6.030 -18.124 -16.730 1.00 78.62 125 GLU A O 1
ATOM 998 N N . VAL A 1 126 ? 4.947 -18.541 -14.808 1.00 84.62 126 VAL A N 1
ATOM 999 C CA . VAL A 1 126 ? 4.774 -17.116 -14.478 1.00 84.62 126 VAL A CA 1
ATOM 1000 C C . VAL A 1 126 ? 6.136 -16.453 -14.229 1.00 84.62 126 VAL A C 1
ATOM 1002 O O . VAL A 1 126 ? 6.757 -16.529 -13.164 1.00 84.62 126 VAL A O 1
ATOM 1005 N N . LYS A 1 127 ? 6.617 -15.721 -15.239 1.00 87.69 127 LYS A N 1
ATOM 1006 C CA . LYS A 1 127 ? 7.905 -15.018 -15.192 1.00 87.69 127 LYS A CA 1
ATOM 1007 C C . LYS A 1 127 ? 7.786 -13.691 -14.455 1.00 87.69 127 LYS A C 1
ATOM 1009 O O . LYS A 1 127 ? 7.449 -12.663 -15.038 1.00 87.69 127 LYS A O 1
ATOM 1014 N N . ILE A 1 128 ? 8.169 -13.691 -13.182 1.00 88.75 128 ILE A N 1
ATOM 1015 C CA . ILE A 1 128 ? 8.353 -12.455 -12.415 1.00 88.75 128 ILE A CA 1
ATOM 1016 C C . ILE A 1 128 ? 9.780 -11.914 -12.650 1.00 88.75 128 ILE A C 1
ATOM 1018 O O . ILE A 1 128 ? 10.750 -12.634 -12.395 1.00 88.75 128 ILE A O 1
ATOM 1022 N N . PRO A 1 129 ? 9.945 -10.656 -13.104 1.00 90.00 129 PRO A N 1
ATOM 1023 C CA . PRO A 1 129 ? 11.253 -10.031 -13.269 1.00 90.00 129 PRO A CA 1
ATOM 1024 C C . PRO A 1 129 ? 12.083 -9.993 -11.979 1.00 90.00 129 PRO A C 1
ATOM 1026 O O . PRO A 1 129 ? 11.565 -9.702 -10.900 1.00 90.00 129 PRO A O 1
ATOM 1029 N N . GLU A 1 130 ? 13.402 -10.169 -12.099 1.00 90.94 130 GLU A N 1
ATOM 1030 C CA . GLU A 1 130 ? 14.317 -10.178 -10.945 1.00 90.94 130 GLU A CA 1
ATOM 1031 C C . GLU A 1 130 ? 14.272 -8.900 -10.110 1.00 90.94 130 GLU A C 1
ATOM 1033 O O . GLU A 1 130 ? 14.355 -8.962 -8.893 1.00 90.94 130 GLU A O 1
ATOM 1038 N N . TRP A 1 131 ? 14.052 -7.746 -10.735 1.00 88.44 131 TRP A N 1
ATOM 1039 C CA . TRP A 1 131 ? 13.962 -6.469 -10.028 1.00 88.44 131 TRP A CA 1
ATOM 1040 C C . TRP A 1 131 ? 12.701 -6.332 -9.153 1.00 88.44 131 TRP A C 1
ATOM 1042 O O . TRP A 1 131 ? 12.656 -5.453 -8.298 1.00 88.44 131 TRP A O 1
ATOM 1052 N N . ILE A 1 132 ? 11.684 -7.182 -9.358 1.00 87.81 132 ILE A N 1
ATOM 1053 C CA . ILE A 1 132 ? 10.514 -7.300 -8.472 1.00 87.81 132 ILE A CA 1
ATOM 1054 C C . ILE A 1 132 ? 10.812 -8.291 -7.344 1.00 87.81 132 ILE A C 1
ATOM 1056 O O . ILE A 1 132 ? 10.511 -8.003 -6.188 1.00 87.81 132 ILE A O 1
ATOM 1060 N N . LYS A 1 133 ? 11.423 -9.441 -7.665 1.00 88.44 133 LYS A N 1
ATOM 1061 C CA . LYS A 1 133 ? 11.782 -10.473 -6.674 1.00 88.44 133 LYS A CA 1
ATOM 1062 C C . LYS A 1 133 ? 12.837 -9.979 -5.681 1.00 88.44 133 LYS A C 1
ATOM 1064 O O . LYS A 1 133 ? 12.755 -10.254 -4.488 1.00 88.44 133 LYS A O 1
ATOM 1069 N N . ARG A 1 134 ? 13.838 -9.269 -6.195 1.00 87.31 134 ARG A N 1
ATOM 1070 C CA . ARG A 1 134 ? 15.024 -8.773 -5.494 1.00 87.31 134 ARG A CA 1
ATOM 1071 C C . ARG A 1 134 ? 15.248 -7.307 -5.876 1.00 87.31 134 ARG A C 1
ATOM 1073 O O . ARG A 1 134 ? 16.119 -7.007 -6.694 1.00 87.31 134 ARG A O 1
ATOM 1080 N N . PRO A 1 135 ? 14.419 -6.391 -5.353 1.00 87.00 135 PRO A N 1
ATOM 1081 C CA . PRO A 1 135 ? 14.621 -4.971 -5.587 1.00 87.00 135 PRO A CA 1
ATOM 1082 C C . PRO A 1 135 ? 15.939 -4.515 -4.937 1.00 87.00 135 PRO A C 1
ATOM 1084 O O . PRO A 1 135 ? 16.282 -5.018 -3.867 1.00 87.00 135 PRO A O 1
ATOM 1087 N N . PRO A 1 136 ? 16.673 -3.573 -5.558 1.00 85.81 136 PRO A N 1
ATOM 1088 C CA . PRO A 1 136 ? 17.944 -3.067 -5.031 1.00 85.81 136 PRO A CA 1
ATOM 1089 C C . PRO A 1 136 ? 17.784 -2.339 -3.693 1.00 85.81 136 PRO A C 1
ATOM 1091 O O . PRO A 1 136 ? 18.700 -2.338 -2.879 1.00 85.81 136 PRO A O 1
ATOM 1094 N N . VAL A 1 137 ? 16.614 -1.742 -3.451 1.00 84.38 137 VAL A N 1
ATOM 1095 C CA . VAL A 1 137 ? 16.309 -1.080 -2.182 1.00 84.38 137 VAL A CA 1
ATOM 1096 C C . VAL A 1 137 ? 15.961 -2.138 -1.137 1.00 84.38 137 VAL A C 1
ATOM 1098 O O . VAL A 1 137 ? 14.947 -2.842 -1.260 1.00 84.38 137 VAL A O 1
ATOM 1101 N N . ALA A 1 138 ? 16.821 -2.238 -0.122 1.00 84.88 138 ALA A N 1
ATOM 1102 C CA . ALA A 1 138 ? 16.652 -3.127 1.017 1.00 84.88 138 ALA A CA 1
ATOM 1103 C C . ALA A 1 138 ? 15.406 -2.765 1.839 1.00 84.88 138 ALA A C 1
ATOM 1105 O O . ALA A 1 138 ? 14.872 -1.660 1.758 1.00 84.88 138 ALA A O 1
ATOM 1106 N N . ARG A 1 139 ? 14.925 -3.733 2.621 1.00 90.25 139 ARG A N 1
ATOM 1107 C CA . ARG A 1 139 ? 13.865 -3.479 3.598 1.00 90.25 139 ARG A CA 1
ATOM 1108 C C . ARG A 1 139 ? 14.441 -2.716 4.783 1.00 90.25 139 ARG A C 1
ATOM 1110 O O . ARG A 1 139 ? 15.557 -3.016 5.194 1.00 90.25 139 ARG A O 1
ATOM 1117 N N . LEU A 1 140 ? 13.669 -1.781 5.324 1.00 92.12 140 LEU A N 1
ATOM 1118 C CA . LEU A 1 140 ? 14.080 -1.017 6.497 1.00 92.12 140 LEU A CA 1
ATOM 1119 C C . LEU A 1 140 ? 13.788 -1.786 7.788 1.00 92.12 140 LEU A C 1
ATOM 1121 O O . LEU A 1 140 ? 12.761 -2.456 7.911 1.00 92.12 140 LEU A O 1
ATOM 1125 N N . ASN A 1 141 ? 14.675 -1.640 8.765 1.00 94.12 141 ASN A N 1
ATOM 1126 C CA . ASN A 1 141 ? 14.460 -2.048 10.144 1.00 94.12 141 ASN A CA 1
ATOM 1127 C C . ASN A 1 141 ? 13.643 -0.961 10.845 1.00 94.12 141 ASN A C 1
ATOM 1129 O O . ASN A 1 141 ? 14.137 0.141 11.085 1.00 94.12 141 ASN A O 1
ATOM 1133 N N . VAL A 1 142 ? 12.381 -1.257 11.155 1.00 95.88 142 VAL A N 1
ATOM 1134 C CA . VAL A 1 142 ? 11.477 -0.285 11.780 1.00 95.88 142 VAL A CA 1
ATOM 1135 C C . VAL A 1 142 ? 11.625 -0.329 13.297 1.00 95.88 142 VAL A C 1
ATOM 1137 O O . VAL A 1 142 ? 11.530 -1.392 13.911 1.00 95.88 142 VAL A O 1
ATOM 1140 N N . GLN A 1 143 ? 11.839 0.834 13.902 1.00 95.56 143 GLN A N 1
ATOM 1141 C CA . GLN A 1 143 ? 11.958 1.018 15.345 1.00 95.56 143 GLN A CA 1
ATOM 1142 C C . GLN A 1 143 ? 11.023 2.133 15.812 1.00 95.56 143 GLN A C 1
ATOM 1144 O O . GLN A 1 143 ? 10.704 3.051 15.060 1.00 95.56 143 GLN A O 1
ATOM 1149 N N . PHE A 1 144 ? 10.589 2.066 17.068 1.00 94.44 144 PHE A N 1
ATOM 1150 C CA . PHE A 1 144 ? 9.731 3.077 17.682 1.00 94.44 144 PHE A CA 1
ATOM 1151 C C . PHE A 1 144 ? 10.494 3.768 18.807 1.00 94.44 144 PHE A C 1
ATOM 1153 O O . PHE A 1 144 ? 11.082 3.100 19.657 1.00 94.44 144 PHE A O 1
ATOM 1160 N N . SER A 1 145 ? 10.487 5.102 18.817 1.00 93.69 145 SER A N 1
ATOM 1161 C CA . SER A 1 145 ? 11.036 5.872 19.931 1.00 93.69 145 SER A CA 1
ATOM 1162 C C . SER A 1 145 ? 10.181 5.679 21.191 1.00 93.69 145 SER A C 1
ATOM 1164 O O . SER A 1 145 ? 8.981 5.399 21.114 1.00 93.69 145 SER A O 1
ATOM 1166 N N . GLN A 1 146 ? 10.770 5.893 22.371 1.00 90.44 146 GLN A N 1
ATOM 1167 C CA . GLN A 1 146 ? 10.008 5.870 23.626 1.00 90.44 146 GLN A CA 1
ATOM 1168 C C . GLN A 1 146 ? 8.907 6.944 23.650 1.00 90.44 146 GLN A C 1
ATOM 1170 O O . GLN A 1 146 ? 7.861 6.764 24.270 1.00 90.44 146 GLN A O 1
ATOM 1175 N N . GLU A 1 147 ? 9.128 8.068 22.971 1.00 87.19 147 GLU A N 1
ATOM 1176 C CA . GLU A 1 147 ? 8.139 9.133 22.856 1.00 87.19 147 GLU A CA 1
ATOM 1177 C C . GLU A 1 147 ? 6.939 8.697 22.008 1.00 87.19 147 GLU A C 1
ATOM 1179 O O . GLU A 1 147 ? 5.799 8.841 22.454 1.00 87.19 147 GLU A O 1
ATOM 1184 N N . ALA A 1 148 ? 7.185 8.090 20.843 1.00 87.69 148 ALA A N 1
ATOM 1185 C CA . ALA A 1 148 ? 6.138 7.518 20.004 1.00 87.69 148 ALA A CA 1
ATOM 1186 C C . ALA A 1 148 ? 5.365 6.428 20.761 1.00 87.69 148 ALA A C 1
ATOM 1188 O O . ALA A 1 148 ? 4.138 6.445 20.770 1.00 87.69 148 ALA A O 1
ATOM 1189 N N . GLU A 1 149 ? 6.068 5.534 21.468 1.00 87.00 149 GLU A N 1
ATOM 1190 C CA . GLU A 1 149 ? 5.491 4.490 22.328 1.00 87.00 149 GLU A CA 1
ATOM 1191 C C . GLU A 1 149 ? 4.505 5.050 23.366 1.00 87.00 149 GLU A C 1
ATOM 1193 O O . GLU A 1 149 ? 3.444 4.456 23.584 1.00 87.00 149 GLU A O 1
ATOM 1198 N N . ASN A 1 150 ? 4.854 6.177 23.993 1.00 82.88 150 ASN A N 1
ATOM 1199 C CA . ASN A 1 150 ? 4.076 6.808 25.060 1.00 82.88 150 ASN A CA 1
ATOM 1200 C C . ASN A 1 150 ? 2.897 7.639 24.532 1.00 82.88 150 ASN A C 1
ATOM 1202 O O . ASN A 1 150 ? 1.904 7.800 25.238 1.00 82.88 150 ASN A O 1
ATOM 1206 N N . LYS A 1 151 ? 3.006 8.172 23.310 1.00 76.94 151 LYS A N 1
ATOM 1207 C CA . LYS A 1 151 ? 1.990 9.017 22.665 1.00 76.94 151 LYS A CA 1
ATOM 1208 C C . LYS A 1 151 ? 0.969 8.234 21.837 1.00 76.94 151 LYS A C 1
ATOM 1210 O O . LYS A 1 151 ? 0.132 8.863 21.205 1.00 76.94 151 LYS A O 1
ATOM 1215 N N . PHE A 1 152 ? 0.993 6.899 21.824 1.00 70.50 152 PHE A N 1
ATOM 1216 C CA . PHE A 1 152 ? -0.048 6.119 21.145 1.00 70.50 152 PHE A CA 1
ATOM 1217 C C . PHE A 1 152 ? -1.429 6.444 21.732 1.00 70.50 152 PHE A C 1
ATOM 1219 O O . PHE A 1 152 ? -1.737 6.097 22.873 1.00 70.50 152 PHE A O 1
ATOM 1226 N N . LEU A 1 153 ? -2.232 7.162 20.946 1.00 65.56 153 LEU A N 1
ATOM 1227 C CA . LEU A 1 153 ? -3.520 7.708 21.361 1.00 65.56 153 LEU A CA 1
ATOM 1228 C C . LEU A 1 153 ? -4.568 6.587 21.467 1.00 65.56 153 LEU A C 1
ATOM 1230 O O . LEU A 1 153 ? -4.516 5.626 20.703 1.00 65.56 153 LEU A O 1
ATOM 1234 N N . PRO A 1 154 ? -5.522 6.674 22.410 1.00 59.75 154 PRO A N 1
ATOM 1235 C CA . PRO A 1 154 ? -6.452 5.581 22.687 1.00 59.75 154 PRO A CA 1
ATOM 1236 C C . PRO A 1 154 ? -7.624 5.475 21.695 1.00 59.75 154 PRO A C 1
ATOM 1238 O O . PRO A 1 154 ? -8.384 4.514 21.786 1.00 59.75 154 PRO A O 1
ATOM 1241 N N . SER A 1 155 ? -7.812 6.439 20.782 1.00 64.69 155 SER A N 1
ATOM 1242 C CA . SER A 1 155 ? -8.984 6.488 19.895 1.00 64.69 155 SER A CA 1
ATOM 1243 C C . SER A 1 155 ? -8.583 6.548 18.422 1.00 64.69 155 SER A C 1
ATOM 1245 O O . SER A 1 155 ? -8.383 7.617 17.848 1.00 64.69 155 SER A O 1
ATOM 1247 N N . PHE A 1 156 ? -8.519 5.376 17.806 1.00 74.94 156 PHE A N 1
ATOM 1248 C CA . PHE A 1 156 ? -8.421 5.197 16.360 1.00 74.94 156 PHE A CA 1
ATOM 1249 C C . PHE A 1 156 ? -9.829 5.043 15.764 1.00 74.94 156 PHE A C 1
ATOM 1251 O O . PHE A 1 156 ? -10.754 4.609 16.456 1.00 74.94 156 PHE A O 1
ATOM 1258 N N . THR A 1 157 ? -10.017 5.412 14.495 1.00 73.50 157 THR A N 1
ATOM 1259 C CA . THR A 1 157 ? -11.301 5.201 13.799 1.00 73.50 157 THR A CA 1
ATOM 1260 C C . THR A 1 157 ? -11.387 3.781 13.255 1.00 73.50 157 THR A C 1
ATOM 1262 O O . THR A 1 157 ? -12.453 3.166 13.285 1.00 73.50 157 THR A O 1
ATOM 1265 N N . PHE A 1 158 ? -10.267 3.266 12.746 1.00 74.12 158 PHE A N 1
ATOM 1266 C CA . PHE A 1 158 ? -10.211 1.999 12.019 1.00 74.12 158 PHE A CA 1
ATOM 1267 C C . PHE A 1 158 ? -9.454 0.910 12.777 1.00 74.12 158 PHE A C 1
ATOM 1269 O O . PHE A 1 158 ? -9.832 -0.260 12.695 1.00 74.12 158 PHE A O 1
ATOM 1276 N N . PHE A 1 159 ? -8.417 1.278 13.525 1.00 80.19 159 PHE A N 1
ATOM 1277 C CA . PHE A 1 159 ? -7.633 0.328 14.311 1.00 80.19 159 PHE A CA 1
ATOM 1278 C C . PHE A 1 159 ? -8.231 0.121 15.705 1.00 80.19 159 PHE A C 1
ATOM 1280 O O . PHE A 1 159 ? -8.842 1.017 16.278 1.00 80.19 159 PHE A O 1
ATOM 1287 N N . LYS A 1 160 ? -8.083 -1.080 16.267 1.00 80.69 160 LYS A N 1
ATOM 1288 C CA . LYS A 1 160 ? -8.650 -1.426 17.581 1.00 80.69 160 LYS A CA 1
ATOM 1289 C C . LYS A 1 160 ? -7.617 -1.398 18.691 1.00 80.69 160 LYS A C 1
ATOM 1291 O O . LYS A 1 160 ? -7.966 -1.152 19.844 1.00 80.69 160 LYS A O 1
ATOM 1296 N N . THR A 1 161 ? -6.364 -1.696 18.361 1.00 85.44 161 THR A N 1
ATOM 1297 C CA . THR A 1 161 ? -5.282 -1.830 19.339 1.00 85.44 161 THR A CA 1
ATOM 1298 C C . THR A 1 161 ? -4.052 -1.038 18.915 1.00 85.44 161 THR A C 1
ATOM 1300 O O . THR A 1 161 ? -3.829 -0.775 17.732 1.00 85.44 161 THR A O 1
ATOM 1303 N N . LYS A 1 162 ? -3.218 -0.676 19.897 1.00 85.75 162 LYS A N 1
ATOM 1304 C CA . LYS A 1 162 ? -1.912 -0.045 19.658 1.00 85.75 162 LYS A CA 1
ATOM 1305 C C . LYS A 1 162 ? -1.040 -0.928 18.760 1.00 85.75 162 LYS A C 1
ATOM 1307 O O . LYS A 1 162 ? -0.330 -0.428 17.893 1.00 85.75 162 LYS A O 1
ATOM 1312 N N . GLU A 1 163 ? -1.106 -2.238 18.958 1.00 88.62 163 GLU A N 1
ATOM 1313 C CA . GLU A 1 163 ? -0.323 -3.233 18.234 1.00 88.62 163 GLU A CA 1
ATOM 1314 C C . GLU A 1 163 ? -0.702 -3.285 16.751 1.00 88.62 163 GLU A C 1
ATOM 1316 O O . GLU A 1 163 ? 0.191 -3.341 15.908 1.00 88.62 163 GLU A O 1
ATOM 1321 N N . GLU A 1 164 ? -1.995 -3.191 16.419 1.00 86.69 164 GLU A N 1
ATOM 1322 C CA . GLU A 1 164 ? -2.461 -3.117 15.027 1.00 86.69 164 GLU A CA 1
ATOM 1323 C C . GLU A 1 164 ? -1.899 -1.882 14.312 1.00 86.69 164 GLU A C 1
ATOM 1325 O O . GLU A 1 164 ? -1.417 -1.982 13.183 1.00 86.69 164 GLU A O 1
ATOM 1330 N N . VAL A 1 165 ? -1.884 -0.727 14.984 1.00 87.00 165 VAL A N 1
ATOM 1331 C CA . VAL A 1 165 ? -1.331 0.509 14.413 1.00 87.00 165 VAL A CA 1
ATOM 1332 C C . VAL A 1 165 ? 0.184 0.415 14.252 1.00 87.00 165 VAL A C 1
ATOM 1334 O O . VAL A 1 165 ? 0.711 0.784 13.204 1.00 87.00 165 VAL A O 1
ATOM 1337 N N . LYS A 1 166 ? 0.907 -0.114 15.251 1.00 90.44 166 LYS A N 1
ATOM 1338 C CA . LYS A 1 166 ? 2.360 -0.342 15.141 1.00 90.44 166 LYS A CA 1
ATOM 1339 C C . LYS A 1 166 ? 2.690 -1.264 13.972 1.00 90.44 166 LYS A C 1
ATOM 1341 O O . LYS A 1 166 ? 3.649 -0.996 13.246 1.00 90.44 166 LYS A O 1
ATOM 1346 N N . GLN A 1 167 ? 1.900 -2.318 13.775 1.00 90.94 167 GLN A N 1
ATOM 1347 C CA . GLN A 1 167 ? 2.078 -3.224 12.648 1.00 90.94 167 GLN A CA 1
ATOM 1348 C C . GLN A 1 167 ? 1.833 -2.503 11.320 1.00 90.94 167 GLN A C 1
ATOM 1350 O O . GLN A 1 167 ? 2.694 -2.556 10.450 1.00 90.94 167 GLN A O 1
ATOM 1355 N N . ALA A 1 168 ? 0.743 -1.741 11.196 1.00 88.44 168 ALA A N 1
ATOM 1356 C CA . ALA A 1 168 ? 0.440 -0.980 9.985 1.00 88.44 168 ALA A CA 1
ATOM 1357 C C . ALA A 1 168 ? 1.532 0.052 9.638 1.00 88.44 168 ALA A C 1
ATOM 1359 O O . ALA A 1 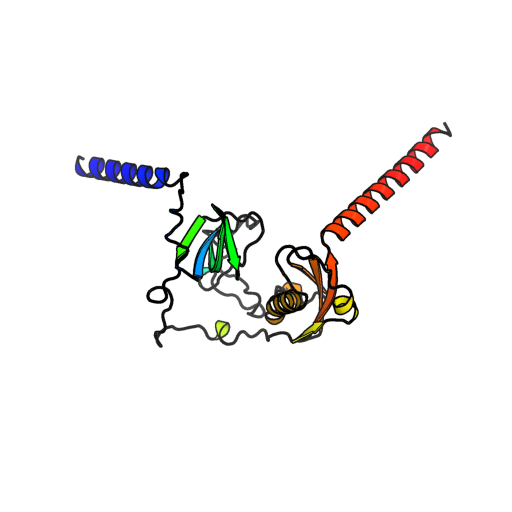168 ? 1.958 0.141 8.488 1.00 88.44 168 ALA A O 1
ATOM 1360 N N . ILE A 1 169 ? 2.045 0.790 10.630 1.00 91.06 169 ILE A N 1
ATOM 1361 C CA . ILE A 1 169 ? 3.183 1.709 10.448 1.00 91.06 169 ILE A CA 1
ATOM 1362 C C . ILE A 1 169 ? 4.421 0.942 9.968 1.00 91.06 169 ILE A C 1
ATOM 1364 O O . ILE A 1 169 ? 5.108 1.380 9.045 1.00 91.06 169 ILE A O 1
ATOM 1368 N N . SER A 1 170 ? 4.694 -0.218 10.568 1.00 93.88 170 SER A N 1
ATOM 1369 C CA . SER A 1 170 ? 5.841 -1.050 10.198 1.00 93.88 170 SER A CA 1
ATOM 1370 C C . SER A 1 170 ? 5.725 -1.585 8.772 1.00 93.88 170 SER A C 1
ATOM 1372 O O . SER A 1 170 ? 6.703 -1.536 8.031 1.00 93.88 170 SER A O 1
ATOM 1374 N N . ASP A 1 171 ? 4.537 -2.023 8.358 1.00 90.44 171 ASP A N 1
ATOM 1375 C CA . ASP A 1 171 ? 4.267 -2.542 7.013 1.00 90.44 171 ASP A CA 1
ATOM 1376 C C . ASP A 1 171 ? 4.434 -1.466 5.927 1.00 90.44 171 ASP A C 1
ATOM 1378 O O . ASP A 1 171 ? 4.875 -1.762 4.813 1.00 90.44 171 ASP A O 1
ATOM 1382 N N . VAL A 1 172 ? 4.145 -0.201 6.251 1.00 89.50 172 VAL A N 1
ATOM 1383 C CA . VAL A 1 172 ? 4.430 0.938 5.367 1.00 89.50 172 VAL A CA 1
ATOM 1384 C C . VAL A 1 172 ? 5.937 1.192 5.285 1.00 89.50 172 VAL A C 1
ATOM 1386 O O . VAL A 1 172 ? 6.503 1.260 4.192 1.00 89.50 172 VAL A O 1
ATOM 1389 N N . LEU A 1 173 ? 6.605 1.323 6.434 1.00 91.94 173 LEU A N 1
ATOM 1390 C CA . LEU A 1 173 ? 8.003 1.755 6.502 1.00 91.94 173 LEU A CA 1
ATOM 1391 C C . LEU A 1 173 ? 8.994 0.689 6.032 1.00 91.94 173 LEU A C 1
ATOM 1393 O O . LEU A 1 173 ? 9.991 1.032 5.400 1.00 91.94 173 LEU A O 1
ATOM 1397 N N . VAL A 1 174 ? 8.719 -0.599 6.264 1.00 92.50 174 VAL A N 1
ATOM 1398 C CA . VAL A 1 174 ? 9.612 -1.709 5.877 1.00 92.50 174 VAL A CA 1
ATOM 1399 C C . VAL A 1 174 ? 9.909 -1.723 4.375 1.00 92.50 174 VAL A C 1
ATOM 1401 O O . VAL A 1 174 ? 10.946 -2.229 3.946 1.00 92.50 174 VAL A O 1
ATOM 1404 N N . HIS A 1 175 ? 9.015 -1.166 3.557 1.00 87.88 175 HIS A N 1
ATOM 1405 C CA . HIS A 1 175 ? 9.164 -1.100 2.107 1.00 87.88 175 HIS A CA 1
ATOM 1406 C C . HIS A 1 175 ? 9.827 0.179 1.585 1.00 87.88 175 HIS A C 1
ATOM 1408 O O . HIS A 1 175 ? 9.959 0.300 0.366 1.00 87.88 175 HIS A O 1
ATOM 1414 N N . ASP A 1 176 ? 10.277 1.062 2.482 1.00 87.75 176 ASP A N 1
ATOM 1415 C CA . ASP A 1 176 ? 10.753 2.422 2.212 1.00 87.75 176 ASP A CA 1
ATOM 1416 C C . ASP A 1 176 ? 9.804 3.191 1.270 1.00 87.75 176 ASP A C 1
ATOM 1418 O O . ASP A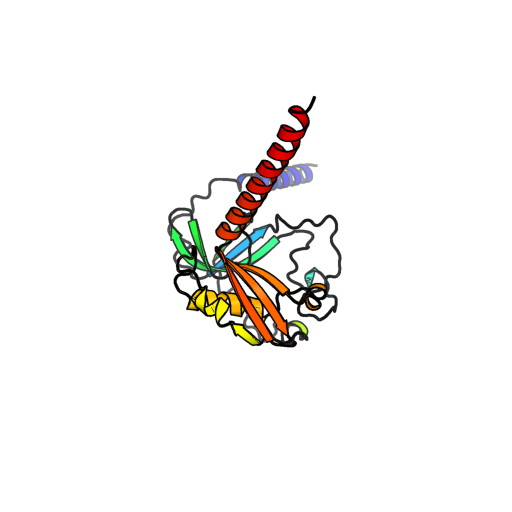 1 176 ? 9.974 3.164 0.044 1.00 87.75 176 ASP A O 1
ATOM 1422 N N . PRO A 1 177 ? 8.788 3.884 1.815 1.00 83.44 177 PRO A N 1
ATOM 1423 C CA . PRO A 1 177 ? 7.789 4.585 1.013 1.00 83.44 177 PRO A CA 1
ATOM 1424 C C . PRO A 1 177 ? 8.347 5.840 0.323 1.00 83.44 177 PRO A C 1
ATOM 1426 O O . PRO A 1 177 ? 7.659 6.437 -0.508 1.00 83.44 177 PRO A O 1
ATOM 1429 N N . ARG A 1 178 ? 9.577 6.263 0.650 1.00 85.19 178 ARG A N 1
ATOM 1430 C CA . ARG A 1 178 ? 10.180 7.477 0.096 1.00 85.19 178 ARG A CA 1
ATOM 1431 C C . ARG A 1 178 ? 10.506 7.289 -1.383 1.00 85.19 178 ARG A C 1
ATOM 1433 O O . ARG A 1 178 ? 10.977 6.238 -1.828 1.00 85.19 178 ARG A O 1
ATOM 1440 N N . SER A 1 179 ? 10.285 8.346 -2.160 1.00 77.25 179 SER A N 1
ATOM 1441 C CA . SER A 1 179 ? 10.801 8.425 -3.527 1.00 77.25 179 SER A CA 1
ATOM 1442 C C . SER A 1 179 ? 12.333 8.454 -3.511 1.00 77.25 179 SER A C 1
ATOM 1444 O O . SER A 1 179 ? 12.938 8.730 -2.479 1.00 77.25 179 SER A O 1
ATOM 1446 N N . GLY A 1 180 ? 12.973 8.213 -4.662 1.00 72.25 180 GLY A N 1
ATOM 1447 C CA . GLY A 1 180 ? 14.432 8.340 -4.766 1.00 72.25 180 GLY A CA 1
ATOM 1448 C C . GLY A 1 180 ? 14.941 9.708 -4.291 1.00 72.25 180 GLY A C 1
ATOM 1449 O O . GLY A 1 180 ? 15.892 9.757 -3.529 1.00 72.25 180 GLY A O 1
ATOM 1450 N N . GLU A 1 181 ? 14.249 10.792 -4.657 1.00 67.50 181 GLU A N 1
ATOM 1451 C CA . GLU A 1 181 ? 14.552 12.165 -4.211 1.00 67.50 181 GLU A CA 1
ATOM 1452 C C . GLU A 1 181 ? 14.220 12.395 -2.725 1.00 67.50 181 GLU A C 1
ATOM 1454 O O . GLU A 1 181 ? 14.868 13.185 -2.051 1.00 67.50 181 GLU A O 1
ATOM 1459 N N . GLY A 1 182 ? 13.213 11.697 -2.190 1.00 68.31 182 GLY A N 1
ATOM 1460 C CA . GLY A 1 182 ? 12.802 11.816 -0.790 1.00 68.31 182 GLY A CA 1
ATOM 1461 C C . GLY A 1 182 ? 13.740 11.121 0.200 1.00 68.31 182 GLY A C 1
ATOM 1462 O O . GLY A 1 182 ? 13.606 11.340 1.401 1.00 68.31 182 GLY A O 1
ATOM 1463 N N . ARG A 1 183 ? 14.678 10.287 -0.270 1.00 74.06 183 ARG A N 1
ATOM 1464 C CA . ARG A 1 183 ? 15.646 9.590 0.597 1.00 74.06 183 ARG A CA 1
ATOM 1465 C C . ARG A 1 183 ? 16.734 10.495 1.158 1.00 74.06 183 ARG A C 1
ATOM 1467 O O . ARG A 1 183 ? 17.281 10.158 2.202 1.00 74.06 183 ARG A O 1
ATOM 1474 N N . ASP A 1 184 ? 16.983 11.629 0.511 1.00 70.75 184 ASP A N 1
ATOM 1475 C CA . ASP A 1 184 ? 17.912 12.653 0.997 1.00 70.75 184 ASP A CA 1
ATOM 1476 C C . ASP A 1 184 ? 17.307 13.486 2.142 1.00 70.75 184 ASP A C 1
ATOM 1478 O O . ASP A 1 184 ? 17.997 14.291 2.765 1.00 70.75 184 ASP A O 1
ATOM 1482 N N . SER A 1 185 ? 16.010 13.318 2.425 1.00 75.62 185 SER A N 1
ATOM 1483 C CA . SER A 1 185 ? 15.348 13.993 3.536 1.00 75.62 185 SER A CA 1
ATOM 1484 C C . SER A 1 185 ? 15.565 13.252 4.853 1.00 75.62 185 SER A C 1
ATOM 1486 O O . SER A 1 185 ? 15.381 12.035 4.941 1.00 75.62 185 SER A O 1
ATOM 1488 N N . GLU A 1 186 ? 15.879 14.016 5.898 1.00 76.88 186 GLU A N 1
ATOM 1489 C CA . GLU A 1 186 ? 16.034 13.514 7.267 1.00 76.88 186 GLU A CA 1
ATOM 1490 C C . GLU A 1 186 ? 14.707 13.041 7.880 1.00 76.88 186 GLU A C 1
ATOM 1492 O O . GLU A 1 186 ? 14.713 12.227 8.805 1.00 76.88 186 GLU A O 1
ATOM 1497 N N . SER A 1 187 ? 13.562 13.519 7.369 1.00 85.00 187 SER A N 1
ATOM 1498 C CA . SER A 1 187 ? 12.242 13.166 7.894 1.00 85.00 187 SER A CA 1
ATOM 1499 C C . SER A 1 187 ? 11.214 12.840 6.808 1.00 85.00 187 SER A C 1
ATOM 1501 O O . SER A 1 187 ? 11.206 13.402 5.716 1.00 85.00 187 SER A O 1
ATOM 1503 N N . PHE A 1 188 ? 10.315 11.912 7.126 1.00 87.81 188 PHE A N 1
ATOM 1504 C CA . PHE A 1 188 ? 9.151 11.552 6.321 1.00 87.81 188 PHE A CA 1
ATOM 1505 C C . PHE A 1 188 ? 7.918 11.594 7.210 1.00 87.81 188 PHE A C 1
ATOM 1507 O O . PHE A 1 188 ? 7.941 11.065 8.322 1.00 87.81 188 PHE A O 1
ATOM 1514 N N . ILE A 1 189 ? 6.846 12.202 6.714 1.00 88.06 189 ILE A N 1
ATOM 1515 C CA . ILE A 1 189 ? 5.575 12.280 7.426 1.00 88.06 189 ILE A CA 1
ATOM 1516 C C . ILE A 1 189 ? 4.504 11.651 6.550 1.00 88.06 189 ILE A C 1
ATOM 1518 O O . ILE A 1 189 ? 4.410 11.959 5.361 1.00 88.06 189 ILE A O 1
ATOM 1522 N N . PHE A 1 190 ? 3.683 10.793 7.143 1.00 86.31 190 PHE A N 1
ATOM 1523 C CA . PHE A 1 190 ? 2.499 10.258 6.486 1.00 86.31 190 PHE A CA 1
ATOM 1524 C C . PHE A 1 190 ? 1.335 10.162 7.465 1.00 86.31 190 PHE A C 1
ATOM 1526 O O . PHE A 1 190 ? 1.530 9.962 8.663 1.00 86.31 190 PHE A O 1
ATOM 1533 N N . ALA A 1 191 ? 0.123 10.301 6.938 1.00 83.62 191 ALA A N 1
ATOM 1534 C CA . ALA A 1 191 ? -1.093 10.113 7.708 1.00 83.62 191 ALA A CA 1
ATOM 1535 C C . ALA A 1 191 ? -1.506 8.636 7.696 1.00 83.62 191 ALA A C 1
ATOM 1537 O O . AL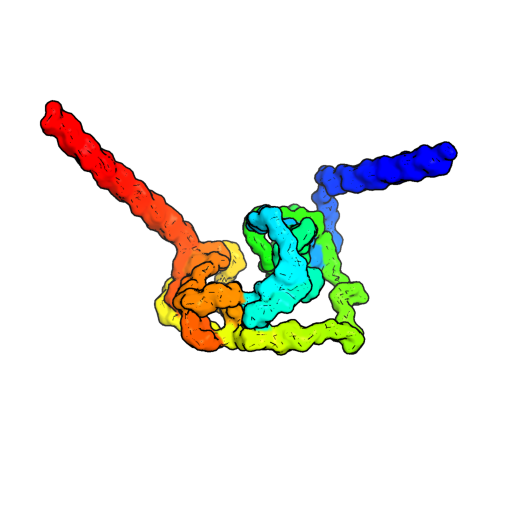A A 1 191 ? -1.443 7.967 6.661 1.00 83.62 191 ALA A O 1
ATOM 1538 N N . LEU A 1 192 ? -1.969 8.147 8.840 1.00 82.25 192 LEU A N 1
ATOM 1539 C CA . LEU A 1 192 ? -2.548 6.824 9.017 1.00 82.25 192 LEU A CA 1
ATOM 1540 C C . LEU A 1 192 ? -3.757 6.956 9.947 1.00 82.25 192 LEU A C 1
ATOM 1542 O O . LEU A 1 192 ? -3.612 7.390 11.081 1.00 82.25 192 LEU A O 1
ATOM 1546 N N . ASP A 1 193 ? -4.952 6.581 9.491 1.00 78.94 193 ASP A N 1
ATOM 1547 C CA . ASP A 1 193 ? -6.193 6.780 10.260 1.00 78.94 193 ASP A CA 1
ATOM 1548 C C . ASP A 1 193 ? -6.363 8.250 10.712 1.00 78.94 193 ASP A C 1
ATOM 1550 O O . ASP A 1 193 ? -6.511 9.137 9.870 1.00 78.94 193 ASP A O 1
ATOM 1554 N N . THR A 1 194 ? -6.317 8.524 12.017 1.00 77.44 194 THR A N 1
ATOM 1555 C CA . THR A 1 194 ? -6.451 9.860 12.616 1.00 77.44 194 THR A CA 1
ATOM 1556 C C . THR A 1 194 ? -5.122 10.449 13.077 1.00 77.44 194 THR A C 1
ATOM 1558 O O . THR A 1 194 ? -5.126 11.491 13.738 1.00 77.44 194 THR A O 1
ATOM 1561 N N . ILE A 1 195 ? -3.992 9.819 12.745 1.00 83.12 195 ILE A N 1
ATOM 1562 C CA . ILE A 1 195 ? -2.657 10.227 13.194 1.00 83.12 195 ILE A CA 1
ATOM 1563 C C . ILE A 1 195 ? -1.738 10.615 12.028 1.00 83.12 195 ILE A C 1
ATOM 1565 O O . ILE A 1 195 ? -1.742 9.982 10.978 1.00 83.12 195 ILE A O 1
ATOM 1569 N N . ASP A 1 196 ? -0.918 11.638 12.246 1.00 86.19 196 ASP A N 1
ATOM 1570 C CA . ASP A 1 196 ? 0.309 11.902 11.502 1.00 86.19 196 ASP A CA 1
ATOM 1571 C C . ASP A 1 196 ? 1.450 11.130 12.174 1.00 86.19 196 ASP A C 1
ATOM 1573 O O . ASP A 1 196 ? 1.653 11.211 13.391 1.00 86.19 196 ASP A O 1
ATOM 1577 N N . VAL A 1 197 ? 2.209 10.395 11.370 1.00 89.00 197 VAL A N 1
ATOM 1578 C CA . VAL A 1 197 ? 3.378 9.628 11.795 1.00 89.00 197 VAL A CA 1
ATOM 1579 C C . VAL A 1 197 ? 4.621 10.310 11.244 1.00 89.00 197 VAL A C 1
ATOM 1581 O O . VAL A 1 197 ? 4.789 10.398 10.028 1.00 89.00 197 VAL A O 1
ATOM 1584 N N . THR A 1 198 ? 5.497 10.769 12.135 1.00 91.19 198 THR A N 1
ATOM 1585 C CA . THR A 1 198 ? 6.791 11.363 11.781 1.00 91.19 198 THR A CA 1
ATOM 1586 C C . THR A 1 198 ? 7.887 10.321 11.939 1.00 91.19 198 THR A C 1
ATOM 1588 O O . THR A 1 198 ? 8.042 9.709 13.000 1.00 91.19 198 THR A O 1
ATOM 1591 N N . CYS A 1 199 ? 8.670 10.120 10.885 1.00 92.94 199 CYS A N 1
ATOM 1592 C CA . CYS A 1 199 ? 9.743 9.137 10.839 1.00 92.94 199 CYS A CA 1
ATOM 1593 C C . CYS A 1 199 ? 11.066 9.785 10.453 1.00 92.94 199 CYS A C 1
ATOM 1595 O O . CYS A 1 199 ? 11.094 10.631 9.562 1.00 92.94 199 CYS A O 1
ATOM 1597 N N . HIS A 1 200 ? 12.152 9.336 11.074 1.00 92.62 200 HIS A N 1
ATOM 1598 C CA . HIS A 1 200 ? 13.524 9.668 10.695 1.00 92.62 200 HIS A CA 1
ATOM 1599 C C . HIS A 1 200 ? 14.230 8.429 10.154 1.00 92.62 200 HIS A C 1
ATOM 1601 O O . HIS A 1 200 ? 13.893 7.304 10.532 1.00 92.62 200 HIS A O 1
ATOM 1607 N N . PHE A 1 201 ? 15.211 8.634 9.281 1.00 90.69 201 PHE A N 1
ATOM 1608 C CA . PHE A 1 201 ? 15.915 7.546 8.608 1.00 90.69 201 PHE A CA 1
ATOM 1609 C C . PHE A 1 201 ? 17.415 7.690 8.808 1.00 90.69 201 PHE A C 1
ATOM 1611 O O . PHE A 1 201 ? 17.969 8.755 8.554 1.00 90.69 201 PHE A O 1
ATOM 1618 N N . ASP A 1 202 ? 18.056 6.600 9.217 1.00 88.88 202 ASP A N 1
ATOM 1619 C CA . ASP A 1 202 ? 19.508 6.490 9.315 1.00 88.88 202 ASP A CA 1
ATOM 1620 C C . ASP A 1 202 ? 19.935 5.162 8.686 1.00 88.88 202 ASP A C 1
ATOM 1622 O O . ASP A 1 202 ? 19.664 4.085 9.220 1.00 88.88 202 ASP A O 1
ATOM 1626 N N . GLY A 1 203 ? 20.510 5.236 7.484 1.00 86.19 203 GLY A N 1
ATOM 1627 C CA . GLY A 1 203 ? 20.844 4.060 6.686 1.00 86.19 203 GLY A CA 1
ATOM 1628 C C . GLY A 1 203 ? 19.626 3.174 6.405 1.00 86.19 203 GLY A C 1
ATOM 1629 O O . GLY A 1 203 ? 18.708 3.564 5.681 1.00 86.19 203 GLY A O 1
ATOM 1630 N N . ASP A 1 204 ? 19.641 1.962 6.957 1.00 89.06 204 ASP A N 1
ATOM 1631 C CA . ASP A 1 204 ? 18.584 0.959 6.831 1.00 89.06 204 ASP A CA 1
ATOM 1632 C C . ASP A 1 204 ? 17.581 0.978 7.997 1.00 89.06 204 ASP A C 1
ATOM 1634 O O . ASP A 1 204 ? 16.698 0.122 8.054 1.00 89.06 204 ASP A O 1
ATOM 1638 N N . ILE A 1 205 ? 17.674 1.942 8.917 1.00 92.12 205 ILE A N 1
ATOM 1639 C CA . ILE A 1 205 ? 16.787 2.056 10.077 1.00 92.12 205 ILE A CA 1
ATOM 1640 C C . ILE A 1 205 ? 15.760 3.164 9.841 1.00 92.12 205 ILE A C 1
ATOM 1642 O O . ILE A 1 205 ? 16.109 4.317 9.592 1.00 92.12 205 ILE A O 1
ATOM 1646 N N . ALA A 1 206 ? 14.478 2.820 9.978 1.00 93.81 206 ALA A N 1
ATOM 1647 C CA . ALA A 1 206 ? 13.378 3.776 10.049 1.00 93.81 206 ALA A CA 1
ATOM 1648 C C . ALA A 1 206 ? 12.930 3.917 11.506 1.00 93.81 206 ALA A C 1
ATOM 1650 O O . ALA A 1 206 ? 12.374 2.984 12.085 1.00 93.81 206 ALA A O 1
ATOM 1651 N N . THR A 1 207 ? 13.146 5.088 12.097 1.00 94.75 207 THR A N 1
ATOM 1652 C CA . THR A 1 207 ? 12.711 5.387 13.464 1.00 94.75 207 THR A CA 1
ATOM 1653 C C . THR A 1 207 ? 11.417 6.183 13.432 1.00 94.75 207 THR A C 1
ATOM 1655 O O . THR A 1 207 ? 11.392 7.314 12.952 1.00 94.75 207 THR A O 1
ATOM 1658 N N . VAL A 1 208 ? 10.347 5.625 13.991 1.00 93.81 208 VAL A N 1
ATOM 1659 C CA . VAL A 1 208 ? 9.111 6.358 14.279 1.00 93.81 208 VAL A CA 1
ATOM 1660 C C . VAL A 1 208 ? 9.388 7.284 15.459 1.00 93.81 208 VAL A C 1
ATOM 1662 O O . VAL A 1 208 ? 9.516 6.833 16.599 1.00 93.81 208 VAL A O 1
ATOM 1665 N N . ALA A 1 209 ? 9.545 8.572 15.162 1.00 88.62 209 ALA A N 1
ATOM 1666 C CA . ALA A 1 209 ? 9.956 9.587 16.120 1.00 88.62 209 ALA A CA 1
ATOM 1667 C C . ALA A 1 209 ? 8.762 10.105 16.926 1.00 88.62 209 ALA A C 1
ATOM 1669 O O . ALA A 1 209 ? 8.833 10.154 18.154 1.00 88.62 209 ALA A O 1
ATOM 1670 N N . GLU A 1 210 ? 7.658 10.422 16.244 1.00 86.44 210 GLU A N 1
ATOM 1671 C CA . GLU A 1 210 ? 6.462 10.998 16.855 1.00 86.44 210 GLU A CA 1
ATOM 1672 C C . GLU A 1 210 ? 5.182 10.493 16.175 1.00 86.44 210 GLU A C 1
ATOM 1674 O O . GLU A 1 210 ? 5.157 10.235 14.971 1.00 86.44 210 GLU A O 1
ATOM 1679 N N . VAL A 1 211 ? 4.112 10.377 16.966 1.00 80.88 211 VAL A N 1
ATOM 1680 C CA . VAL A 1 211 ? 2.749 10.093 16.511 1.00 80.88 211 VAL A CA 1
ATOM 1681 C C . VAL A 1 211 ? 1.826 11.166 17.088 1.00 80.88 211 VAL A C 1
ATOM 1683 O O . VAL A 1 211 ? 1.758 11.322 18.309 1.00 80.88 211 VAL A O 1
ATOM 1686 N N . VAL A 1 212 ? 1.137 11.920 16.227 1.00 80.94 212 VAL A N 1
ATOM 1687 C CA . VAL A 1 212 ? 0.286 13.058 16.623 1.00 80.94 212 VAL A CA 1
ATOM 1688 C C . VAL A 1 212 ? -1.084 12.950 15.964 1.00 80.94 212 VAL A C 1
ATOM 1690 O O . VAL A 1 212 ? -1.178 12.631 14.791 1.00 80.94 212 VAL A O 1
ATOM 1693 N N . GLU A 1 213 ? -2.163 13.262 16.678 1.00 74.81 213 GLU A N 1
ATOM 1694 C CA . GLU A 1 213 ? -3.509 13.325 16.090 1.00 74.81 213 GLU A CA 1
ATOM 1695 C C . GLU A 1 213 ? -3.628 14.452 15.042 1.00 74.81 213 GLU A C 1
ATOM 1697 O O . GLU A 1 213 ? -3.351 15.620 15.335 1.00 74.81 213 GLU A O 1
ATOM 1702 N N . VAL A 1 214 ? -4.140 14.135 13.848 1.00 69.25 214 VAL A N 1
ATOM 1703 C CA . VAL A 1 214 ? -4.339 15.090 12.737 1.00 69.25 214 VAL A CA 1
ATOM 1704 C C . VAL A 1 214 ? -5.222 16.269 13.171 1.00 69.25 214 VAL A C 1
ATOM 1706 O O . VAL A 1 214 ? -4.935 17.432 12.873 1.00 69.25 214 VAL A O 1
ATOM 1709 N N . TYR A 1 215 ? -6.273 15.998 13.952 1.00 57.50 215 TYR A N 1
ATOM 1710 C CA . TYR A 1 215 ? -7.163 17.034 14.488 1.00 57.50 215 TYR A CA 1
ATOM 1711 C C . TYR A 1 215 ? -6.462 17.988 15.461 1.00 57.50 215 TYR A C 1
ATOM 1713 O O . TYR A 1 215 ? -6.804 19.171 15.511 1.00 57.50 215 TYR A O 1
ATOM 1721 N N . SER A 1 216 ? -5.474 17.503 16.215 1.00 55.12 216 SER A N 1
ATOM 1722 C CA . SER A 1 216 ? -4.713 18.324 17.162 1.00 55.12 216 SER A CA 1
ATOM 1723 C C . SER A 1 216 ? -3.858 19.359 16.429 1.00 55.12 216 SER A C 1
ATOM 1725 O O . SER A 1 216 ? -3.810 20.520 16.836 1.00 55.12 216 SER A O 1
ATOM 1727 N N . LYS A 1 217 ? -3.281 18.974 15.287 1.00 55.66 217 LYS A N 1
ATOM 1728 C CA . LYS A 1 217 ? -2.481 19.852 14.425 1.00 55.66 217 LYS A CA 1
ATOM 1729 C C . LYS A 1 217 ? -3.330 20.940 13.762 1.00 55.66 217 LYS A C 1
ATOM 1731 O O . LYS A 1 217 ? -3.011 22.118 13.882 1.00 55.66 217 LYS A O 1
ATOM 1736 N N . LEU A 1 218 ? -4.485 20.574 13.192 1.00 58.12 218 LEU A N 1
ATOM 1737 C CA . LEU A 1 218 ? -5.457 21.540 12.653 1.00 58.12 218 LEU A CA 1
ATOM 1738 C C . LEU A 1 218 ? -5.941 22.533 13.720 1.00 58.12 218 LEU A C 1
ATOM 1740 O O . LEU A 1 218 ? -6.086 23.725 13.448 1.00 58.12 218 LEU A O 1
ATOM 1744 N N . LYS A 1 219 ? -6.180 22.062 14.948 1.00 53.50 219 LYS A N 1
ATOM 1745 C CA . LYS A 1 219 ? -6.633 22.908 16.057 1.00 53.50 219 LYS A CA 1
ATOM 1746 C C . LYS A 1 219 ? -5.557 23.900 16.503 1.00 53.50 219 LYS A C 1
ATOM 1748 O O . LYS A 1 219 ? -5.890 25.057 16.755 1.00 53.50 219 LYS A O 1
ATOM 1753 N N . GLU A 1 220 ? -4.294 23.485 16.575 1.00 65.25 220 GLU A N 1
ATOM 1754 C CA . GLU A 1 220 ? -3.183 24.386 16.905 1.00 65.25 220 GLU A CA 1
ATOM 1755 C C . GLU A 1 220 ? -2.889 25.377 15.766 1.00 65.25 220 GLU A C 1
ATOM 1757 O O . GLU A 1 220 ? -2.777 26.570 16.039 1.00 65.25 220 GLU A O 1
ATOM 1762 N N . GLU A 1 221 ? -2.924 24.961 14.495 1.00 69.19 221 GLU A N 1
ATOM 1763 C CA . GLU A 1 221 ? -2.801 25.882 13.351 1.00 69.19 221 GLU A CA 1
ATOM 1764 C C . GLU A 1 221 ? -3.932 26.923 13.314 1.00 69.19 221 GLU A C 1
ATOM 1766 O O . GLU A 1 221 ? -3.709 28.109 13.051 1.00 69.19 221 GLU A O 1
ATOM 1771 N N . MET A 1 222 ? -5.174 26.510 13.594 1.00 63.94 222 MET A N 1
ATOM 1772 C CA . MET A 1 222 ? -6.306 27.436 13.703 1.00 63.94 222 MET A CA 1
ATOM 1773 C C . MET A 1 222 ? -6.120 28.422 14.861 1.00 63.94 222 MET A C 1
ATOM 1775 O O . MET A 1 222 ? -6.452 29.602 14.730 1.00 63.94 222 MET A O 1
ATOM 1779 N N . LYS A 1 223 ? -5.568 27.962 15.984 1.00 67.38 223 LYS A N 1
ATOM 1780 C CA . LYS A 1 223 ? -5.297 28.772 17.177 1.00 67.38 223 LYS A CA 1
ATOM 1781 C C . LYS A 1 223 ? -4.142 29.752 16.953 1.00 67.38 223 LYS A C 1
ATOM 1783 O O . LYS A 1 223 ? -4.237 30.891 17.406 1.00 67.38 223 LYS A O 1
ATOM 1788 N N . GLU A 1 224 ? -3.099 29.368 16.218 1.00 77.75 224 GLU A N 1
ATOM 1789 C CA . GLU A 1 224 ? -2.036 30.278 15.770 1.00 77.75 224 GLU A CA 1
ATOM 1790 C C . GLU A 1 224 ? -2.571 31.341 14.810 1.00 77.75 224 GLU A C 1
ATOM 1792 O O . GLU A 1 224 ? -2.378 32.533 15.056 1.00 77.75 224 GLU A O 1
ATOM 1797 N N . LYS A 1 225 ? -3.355 30.946 13.797 1.00 75.69 225 LYS A N 1
ATOM 1798 C CA . LYS A 1 225 ? -4.016 31.890 12.876 1.00 75.69 225 LYS A CA 1
ATOM 1799 C C . LYS A 1 225 ? -4.945 32.867 13.605 1.00 75.69 225 LYS A C 1
ATOM 1801 O O . LYS A 1 225 ? -5.054 34.030 13.213 1.00 75.69 225 LYS A O 1
ATOM 1806 N N . MET A 1 226 ? -5.618 32.422 14.668 1.00 68.44 226 MET A N 1
ATOM 1807 C CA . MET A 1 226 ? -6.423 33.295 15.530 1.00 68.44 226 MET A CA 1
ATOM 1808 C C . MET A 1 226 ? -5.559 34.265 16.347 1.00 68.44 226 MET A C 1
ATOM 1810 O O . MET A 1 226 ? -5.884 35.450 16.409 1.00 68.44 226 MET A O 1
ATOM 1814 N N . LYS A 1 227 ? -4.436 33.810 16.919 1.00 76.19 227 LYS A N 1
ATOM 1815 C CA . LYS A 1 227 ? -3.495 34.670 17.659 1.00 76.19 227 LYS A CA 1
ATOM 1816 C C . LYS A 1 227 ? -2.842 35.732 16.771 1.00 76.19 227 LYS A C 1
ATOM 1818 O O . LYS A 1 227 ? -2.724 36.879 17.195 1.00 76.19 227 LYS A O 1
ATOM 1823 N N . GLU A 1 228 ? -2.453 35.389 15.544 1.00 78.88 228 GLU A N 1
ATOM 1824 C CA . GLU A 1 228 ? -1.902 36.358 14.584 1.00 78.88 228 GLU A CA 1
ATOM 1825 C C . GLU A 1 228 ? -2.925 37.424 14.182 1.00 78.88 228 GLU A C 1
ATOM 1827 O O . GLU A 1 228 ? -2.585 38.604 14.086 1.00 78.88 228 GLU A O 1
ATOM 1832 N N . LYS A 1 229 ? -4.193 37.034 13.990 1.00 75.56 229 LYS A N 1
ATOM 1833 C CA . LYS A 1 229 ? -5.281 37.987 13.725 1.00 75.56 229 LYS A CA 1
ATOM 1834 C C . LYS A 1 229 ? -5.515 38.942 14.895 1.00 75.56 229 LYS A C 1
ATOM 1836 O O . LYS A 1 229 ? -5.747 40.123 14.656 1.00 75.56 229 LYS A O 1
ATOM 1841 N N . MET A 1 230 ? -5.426 38.460 16.135 1.00 69.06 230 MET A N 1
ATOM 1842 C CA . MET A 1 230 ? -5.565 39.312 17.322 1.00 69.06 230 MET A CA 1
ATOM 1843 C C . MET A 1 230 ? -4.406 40.310 17.457 1.00 69.06 230 MET A C 1
ATOM 1845 O O . MET A 1 230 ? -4.662 41.486 17.689 1.00 69.06 230 MET A O 1
ATOM 1849 N N . LYS A 1 231 ? -3.157 39.887 17.209 1.00 72.44 231 LYS A N 1
ATOM 1850 C CA . LYS A 1 231 ? -1.994 40.796 17.225 1.00 72.44 231 LYS A CA 1
ATOM 1851 C C . LYS A 1 231 ? -2.069 41.887 16.152 1.00 72.44 231 LYS A C 1
ATOM 1853 O O . LYS A 1 231 ? -1.785 43.044 16.440 1.00 72.44 231 LYS A O 1
ATOM 1858 N N . LYS A 1 232 ? -2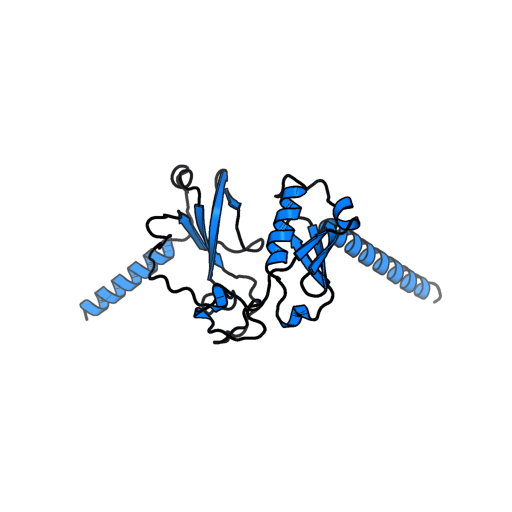.498 41.548 14.929 1.00 68.88 232 LYS A N 1
ATOM 1859 C CA . LYS A 1 232 ? -2.673 42.538 13.848 1.00 68.88 232 LYS A CA 1
ATOM 1860 C C . LYS A 1 232 ? -3.779 43.554 14.152 1.00 68.88 232 LYS A C 1
ATOM 1862 O O . LYS A 1 232 ? -3.617 44.732 13.853 1.00 68.88 232 LYS A O 1
ATOM 1867 N N . GLY A 1 233 ? -4.865 43.120 14.796 1.00 58.44 233 GLY A N 1
ATOM 1868 C CA . GLY A 1 233 ? -5.939 44.017 15.234 1.00 58.44 233 GLY A CA 1
ATOM 1869 C C . GLY A 1 233 ? -5.516 44.997 16.337 1.00 58.44 233 GLY A C 1
ATOM 1870 O O . GLY A 1 233 ? -5.984 46.133 16.358 1.00 58.44 233 GLY A O 1
ATOM 1871 N N . GLU A 1 234 ? -4.603 44.598 17.227 1.00 59.22 234 GLU A N 1
ATOM 1872 C CA . GLU A 1 234 ? -4.049 45.483 18.263 1.00 59.22 234 GLU A CA 1
ATOM 1873 C C . GLU A 1 234 ? -3.066 46.518 17.683 1.00 59.22 234 GLU A C 1
ATOM 1875 O O . GLU A 1 234 ? -3.105 47.686 18.072 1.00 59.22 234 GLU A O 1
ATOM 1880 N N . GLU A 1 235 ? -2.246 46.153 16.693 1.00 57.19 235 GLU A N 1
ATOM 1881 C CA . GLU A 1 235 ? -1.334 47.091 16.013 1.00 57.19 235 GLU A CA 1
ATOM 1882 C C . GLU A 1 235 ? -2.076 48.139 15.158 1.00 57.19 235 GLU A C 1
ATOM 1884 O O . GLU A 1 235 ? -1.685 49.311 15.134 1.00 57.19 235 GLU A O 1
ATOM 1889 N N . GLU A 1 236 ? -3.179 47.763 14.504 1.00 53.56 236 GLU A N 1
ATOM 1890 C CA . GLU A 1 236 ? -4.041 48.696 13.759 1.00 53.56 236 GLU A CA 1
ATOM 1891 C C . GLU A 1 236 ? -4.875 49.590 14.698 1.00 53.56 236 GLU A C 1
ATOM 1893 O O . GLU A 1 236 ? -5.023 50.793 14.460 1.00 53.56 236 GLU A O 1
ATOM 1898 N N . GLY A 1 237 ? -5.350 49.047 15.824 1.00 48.66 237 GLY A N 1
ATOM 1899 C CA . GLY A 1 237 ? -6.082 49.806 16.844 1.00 48.66 237 GLY A CA 1
ATOM 1900 C C . GLY A 1 237 ? -5.229 50.838 17.592 1.00 48.66 237 GLY A C 1
ATOM 1901 O O . GLY A 1 237 ? -5.750 51.866 18.025 1.00 48.66 237 GLY A O 1
ATOM 1902 N N . THR A 1 238 ? -3.919 50.608 17.705 1.00 52.34 238 THR A N 1
ATOM 1903 C CA . THR A 1 238 ? -2.995 51.542 18.371 1.00 52.34 238 THR A CA 1
ATOM 1904 C C . THR A 1 238 ? -2.617 52.714 17.456 1.00 52.34 238 THR A C 1
ATOM 1906 O O . THR A 1 238 ? -2.564 53.851 17.912 1.00 52.34 238 THR A O 1
ATOM 1909 N N . LYS A 1 239 ? -2.479 52.491 16.139 1.00 51.56 239 LYS A N 1
ATOM 1910 C CA . LYS A 1 239 ? -2.216 53.569 15.160 1.00 51.56 239 LYS A CA 1
ATOM 1911 C C . LYS A 1 239 ? -3.383 54.537 14.949 1.00 51.56 239 LYS A C 1
ATOM 1913 O O . LYS A 1 239 ? -3.162 55.641 14.469 1.00 51.56 239 LYS A O 1
ATOM 1918 N N . THR A 1 240 ? -4.603 54.141 15.309 1.00 50.75 240 THR A N 1
ATOM 1919 C CA . THR A 1 240 ? -5.813 54.961 15.110 1.00 50.75 240 THR A CA 1
ATOM 1920 C C . THR A 1 240 ? -6.171 55.805 16.345 1.00 50.75 240 THR A C 1
ATOM 1922 O O . THR A 1 240 ? -7.095 56.607 16.289 1.00 50.75 240 THR A O 1
ATOM 1925 N N . ARG A 1 241 ? -5.466 55.632 17.474 1.00 50.69 241 ARG A N 1
ATOM 1926 C CA . ARG A 1 241 ? -5.678 56.414 18.709 1.00 50.69 241 ARG A CA 1
ATOM 1927 C C . ARG A 1 241 ? -4.720 57.596 18.889 1.00 50.69 241 ARG A C 1
ATOM 1929 O O . ARG A 1 241 ? -4.990 58.426 19.749 1.00 50.69 241 ARG A O 1
ATOM 1936 N N . ASP A 1 242 ? -3.675 57.684 18.065 1.00 50.38 242 ASP A N 1
ATOM 1937 C CA . ASP A 1 242 ? -2.678 58.767 18.078 1.00 50.38 242 ASP A CA 1
ATOM 1938 C C . ASP A 1 242 ? -2.824 59.749 16.885 1.00 50.38 242 ASP A C 1
ATOM 1940 O O . ASP A 1 242 ? -1.878 60.466 16.553 1.00 50.38 242 ASP A O 1
ATOM 1944 N N . GLN A 1 243 ? -3.998 59.801 16.235 1.00 40.31 243 GLN A N 1
ATOM 1945 C CA . GLN A 1 243 ? -4.365 60.833 15.246 1.00 40.31 243 GLN A CA 1
ATOM 1946 C C . GLN A 1 243 ? -5.611 61.608 15.670 1.00 40.31 243 GLN A C 1
ATOM 1948 O O . GLN A 1 243 ? -6.583 60.960 16.118 1.00 40.31 243 GLN A O 1
#

Sequence (243 aa):
MLLLLLLLALLLLLALLLLLLFLDFHLPRTSLISCLQVWVLFLFHDNGNKSIKALVHPPRLDGTRKGLFATRTPHRPNPIGLSLCKLERVEGRTLHLSGVDIIQGTPILDIKPYIPDYDNETDEEVKIPEWIKRPPVARLNVQFSQEAENKFLPSFTFFKTKEEVKQAISDVLVHDPRSGEGRDSESFIFALDTIDVTCHFDGDIATVAEVVEVYSKLKEEMKEKMKEKMKKGEEEGTKTRDQ

Secondary structure (DSSP, 8-state):
-HHHHHHHHHHHHHHHHHHTTSS-----TTSSTT-SEEEEEEE-TT---SS--SEE--GGGTT--EEGGGS--S-SSS-EEEEEEEEEEEETTEEEEES----TTPPEEEEEE--HHHH----TT----HHHHS-SSPPPEEEE-HHHHHT--S--SS--SHHHHHHHHHHHHTT--S-TGGGG-SEEEEEETTEEEEEEEETTEEEEEEEEEHHHHHHHHHHHHHHHHHHHHHHHHHHTS--

Organism: Guillardia theta (strain CCMP2712) (NCBI:txid905079)

InterPro domains:
  IPR023370 TrmO-like, N-terminal domain [PF01980] (34-119)
  IPR023370 TrmO-like, N-terminal domain [PS51668] (1-123)
  IPR023370 TrmO-like, N-terminal domain [TIGR00104] (32-123)
  IPR023370 TrmO-like, N-terminal domain [cd09281] (38-114)
  IPR036413 YaeB-like superfamily [SSF118196] (37-209)
  IPR036414 YaeB, N-terminal domain superfamily [G3DSA:2.40.30.70] (30-122)
  IPR040372 YaeB-like [PTHR12818] (37-211)

Foldseek 3Di:
DVVVVVVVVVVVVVVVVVVVPPDDPPPVPPDCPPFQKKKWKFAPPPPPDPDADQWDADQLALRDIDGPVVDQDCRDPGSIHIWIWTFPDDDRPDTDTPRDPDDPPIGTDDMGGDDCVPNPDPDPPPDDDPCVVPGPRAFADEEEDVQAVVPQDCDFPPDHDSVRVSVVVNVCRRSPVAHSVRVPDQWDWDDDGQWIFIWGDDPRYIYRHHIGGPVVVVVVVVVVVVVVVVVVVVVVVVVVVVD

pLDDT: mean 78.71, std 14.8, range [35.88, 96.06]